Protein 3C8M (pdb70)

B-factor: mean 22.27, std 10.23, range [7.54, 90.85]

Nearest PDB structures (foldseek):
  3c8m-assembly1_A-2  TM=1.003E+00  e=3.068E-71  Thermoplasma volcanium GSS1
  3jsa-assembly1_A-2  TM=9.959E-01  e=5.821E-67  Thermoplasma volcanium
  3ing-assembly1_A-2  TM=9.233E-01  e=4.308E-45  Thermoplasma acidophilum
  7f4c-assembly1_A  TM=8.144E-01  e=6.351E-25  Sulfurisphaera tokodaii str. 7
  4ydr-assembly1_A  TM=8.257E-01  e=3.117E-24  Sulfurisphaera tokodaii str. 7

Sequence (320 aa):
KTINLSIFGLGNVGLNLLRIIRSSFNEEEENRRLGLKFNVVFVADSLHSSYYNEERRIDIGKVISYKEKGSLDSLEYESISASEEALARDDFDIVVDATPASADGKKELAFYKETFENGKDVVTANKSSGLANFWPEIEYARSSNNNRRRRIRYEATVAGGVPLFSFIDYSVLPSRRIIKKKFRGIIVSLTINYFIRELANKREEFDDVLSSEATKLGIVEKNYKKDDLTGLDAARKSVILLCNHLYGSSYRLSDVFYEGILQDRSFGKNERLVTEETTGIVNGKPSAEESRIKSLDSSNDYLLTLGKGSLGYQQLQTDTNGTLNVSDLYDGPYETAGAVNDLVILS

Radius of gyration: 20.14 Å; Cα contacts (8 Å, |Δi|>4): 696; chains: 1; bounding box: 56×51×43 Å

InterPro domains:
  IPR001342 Homoserine dehydrogenase, catalytic [PF00742] (151-321)
  IPR005106 Aspartate/homoserine dehydrogenase, NAD-binding [PF03447] (10-143)
  IPR022697 Homoserine dehydrogenase lacking ACT domain [PIRSF036497] (1-322)
  IPR036291 NAD(P)-binding domain superfamily [SSF51735] (1-172)

CATH classification: 3.40.50.720 (+1 more: 3.30.360.10)

Solvent-accessible surface area: 15185 Å² total

Foldseek 3Di:
DEAEEAEEACPLQRLLLLVVLVVCQVDPPPPYHYFYQWYYHPPFIFGHPGDPSVVVSVCVVVVHPVPDDGDGDDLLVVLLDDGAEYEAPYEEDPALPVVLVSLLSNLQSPYEYEYLHLRVCQHPVVSNVSCVVSVYYYHHQCNWQQLWGDLCCCVPPPVVFQFKKKKWAGQQLQQQQLQVLQVVDDSVVSVVVCVVVVSADPDRCCRQQCVSVLSNQSNVLCSRPVDRDHSVQAEEGGCPDDDGHHNQWGQMWMWGQDPNRTYIYGDIDRDDPPDPNSVADSQKIKMWMATDPPGIDITMDNGHDSSSSSVSSCVVVVVD

Structure (mmCIF, N/CA/C/O backbone):
data_3C8M
#
_entry.id   3C8M
#
_cell.length_a   108.404
_cell.length_b   108.404
_cell.length_c   60.458
_cell.angle_alpha   90.000
_cell.angle_beta   90.000
_cell.angle_gamma   120.000
#
_symmetry.space_group_name_H-M   'P 32 2 1'
#
loop_
_entity.id
_entity.type
_entity.pdbx_description
1 polymer 'Homoserine dehydrogenase'
2 non-polymer 'SULFATE ION'
3 water water
#
loop_
_atom_site.group_PDB
_atom_site.id
_atom_site.type_symbol
_atom_site.label_atom_id
_atom_site.label_alt_id
_atom_site.label_comp_id
_atom_site.label_asym_id
_atom_site.label_entity_id
_atom_site.label_seq_id
_atom_site.pdbx_PDB_ins_code
_atom_site.Cartn_x
_atom_site.Cartn_y
_atom_site.Cartn_z
_atom_site.occupancy
_atom_site.B_iso_or_equiv
_atom_site.auth_seq_id
_atom_site.auth_comp_id
_atom_site.auth_asym_id
_atom_site.auth_atom_id
_atom_site.pdbx_PDB_model_num
ATOM 9 N N . LYS A 1 5 ? 48.326 59.034 -8.463 1.00 21.55 2 LYS A N 1
ATOM 10 C CA . LYS A 1 5 ? 48.640 59.186 -7.034 1.00 20.15 2 LYS A CA 1
ATOM 11 C C . LYS A 1 5 ? 49.251 57.925 -6.407 1.00 18.75 2 LYS A C 1
ATOM 12 O O . LYS A 1 5 ? 48.630 56.861 -6.448 1.00 17.20 2 LYS A O 1
ATOM 18 N N . THR A 1 6 ? 50.447 58.050 -5.814 1.00 16.80 3 THR A N 1
ATOM 19 C CA . THR A 1 6 ? 51.136 56.907 -5.196 1.00 16.00 3 THR A CA 1
ATOM 20 C C . THR A 1 6 ? 50.971 56.945 -3.677 1.00 15.35 3 THR A C 1
ATOM 21 O O . THR A 1 6 ? 51.261 57.963 -3.016 1.00 15.05 3 THR A O 1
ATOM 25 N N . ILE A 1 7 ? 50.529 55.816 -3.145 1.00 14.34 4 ILE A N 1
ATOM 26 C CA . ILE A 1 7 ? 50.318 55.633 -1.736 1.00 14.09 4 ILE A CA 1
ATOM 27 C C . ILE A 1 7 ? 51.334 54.596 -1.256 1.00 14.24 4 ILE A C 1
ATOM 28 O O . ILE A 1 7 ? 51.385 53.475 -1.780 1.00 14.44 4 ILE A O 1
ATOM 33 N N . ASN A 1 8 ? 52.091 54.952 -0.227 1.00 14.66 5 ASN A N 1
ATOM 34 C CA . ASN A 1 8 ? 53.132 54.065 0.308 1.00 14.69 5 ASN A CA 1
ATOM 35 C C . ASN A 1 8 ? 52.663 53.261 1.516 1.00 14.36 5 ASN A C 1
ATOM 36 O O . ASN A 1 8 ? 52.104 53.834 2.453 1.00 13.94 5 ASN A O 1
ATOM 41 N N . LEU A 1 9 ? 52.907 51.943 1.501 1.00 14.06 6 LEU A N 1
ATOM 42 C CA . LEU A 1 9 ? 52.388 51.043 2.532 1.00 14.47 6 LEU A CA 1
ATOM 43 C C . LEU A 1 9 ? 53.484 50.335 3.282 1.00 14.76 6 LEU A C 1
ATOM 44 O O . LEU A 1 9 ? 54.510 50.005 2.696 1.00 14.39 6 LEU A O 1
ATOM 49 N N . SER A 1 10 ? 53.226 50.021 4.560 1.00 13.54 7 SER A N 1
ATOM 50 C CA . SER A 1 10 ? 54.113 49.094 5.279 1.00 14.62 7 SER A CA 1
ATOM 51 C C . SER A 1 10 ? 53.197 47.928 5.697 1.00 15.00 7 SER A C 1
ATOM 52 O O . SER A 1 10 ? 52.176 48.162 6.366 1.00 15.68 7 SER A O 1
ATOM 55 N N . ILE A 1 11 ? 53.537 46.718 5.271 1.00 13.85 8 ILE A N 1
ATOM 56 C CA . ILE A 1 11 ? 52.677 45.553 5.482 1.00 14.20 8 ILE A CA 1
ATOM 57 C C . ILE A 1 11 ? 53.280 44.621 6.551 1.00 14.57 8 ILE A C 1
ATOM 58 O O . ILE A 1 11 ? 54.427 44.214 6.451 1.00 14.31 8 ILE A O 1
ATOM 63 N N . PHE A 1 12 ? 52.519 44.358 7.605 1.00 14.10 9 PHE A N 1
ATOM 64 C CA . PHE A 1 12 ? 53.035 43.560 8.711 1.00 14.37 9 PHE A CA 1
ATOM 65 C C . PHE A 1 12 ? 52.217 42.287 8.704 1.00 14.51 9 PHE A C 1
ATOM 66 O O . PHE A 1 12 ? 51.006 42.320 8.947 1.00 14.02 9 PHE A O 1
ATOM 74 N N . GLY A 1 13 ? 52.870 41.173 8.423 1.00 14.35 10 GLY A N 1
ATOM 75 C CA . GLY A 1 13 ? 52.208 39.872 8.333 1.00 15.70 10 GLY A CA 1
ATOM 76 C C . GLY A 1 13 ? 52.130 39.370 6.900 1.00 15.36 10 GLY A C 1
ATOM 77 O O . GLY A 1 13 ? 51.545 40.040 6.025 1.00 15.06 10 GLY A O 1
ATOM 78 N N . LEU A 1 14 ? 52.716 38.182 6.671 1.00 15.13 11 LEU A N 1
ATOM 79 C CA . LEU A 1 14 ? 52.711 37.540 5.344 1.00 15.79 11 LEU A CA 1
ATOM 80 C C . LEU A 1 14 ? 52.109 36.144 5.374 1.00 15.86 11 LEU A C 1
ATOM 81 O O . LEU A 1 14 ? 52.570 35.253 4.661 1.00 14.52 11 LEU A O 1
ATOM 86 N N . GLY A 1 15 ? 51.074 35.972 6.213 1.00 15.86 12 GLY A N 1
ATOM 87 C CA . GLY A 1 15 ? 50.285 34.736 6.245 1.00 15.39 12 GLY A CA 1
ATOM 88 C C . GLY A 1 15 ? 49.310 34.756 5.079 1.00 15.61 12 GLY A C 1
ATOM 89 O O . GLY A 1 15 ? 49.528 35.472 4.113 1.00 16.17 12 GLY A O 1
ATOM 90 N N . ASN A 1 16 ? 48.243 33.961 5.144 1.00 14.56 13 ASN A N 1
ATOM 91 C CA . ASN A 1 16 ? 47.382 33.840 3.982 1.00 15.94 13 ASN A CA 1
ATOM 92 C C . ASN A 1 16 ? 46.797 35.190 3.522 1.00 15.89 13 ASN A C 1
ATOM 93 O O . ASN A 1 16 ? 46.685 35.442 2.319 1.00 15.72 13 ASN A O 1
ATOM 98 N N . VAL A 1 17 ? 46.440 36.049 4.473 1.00 13.68 14 VAL A N 1
ATOM 99 C CA . VAL A 1 17 ? 45.868 37.352 4.084 1.00 14.11 14 VAL A CA 1
ATOM 100 C C . VAL A 1 17 ? 46.945 38.281 3.531 1.00 14.54 14 VAL A C 1
ATOM 101 O O . VAL A 1 17 ? 46.770 38.853 2.456 1.00 14.19 14 VAL A O 1
ATOM 105 N N . GLY A 1 18 ? 48.059 38.427 4.253 1.00 13.14 15 GLY A N 1
ATOM 106 C CA . GLY A 1 18 ? 49.088 39.391 3.863 1.00 13.37 15 GLY A CA 1
ATOM 107 C C . GLY A 1 18 ? 49.725 39.029 2.533 1.00 13.23 15 GLY A C 1
ATOM 108 O O . GLY A 1 18 ? 49.962 39.907 1.715 1.00 14.25 15 GLY A O 1
ATOM 109 N N . LEU A 1 19 ? 49.976 37.743 2.313 1.00 13.15 16 LEU A N 1
ATOM 110 C CA . LEU A 1 19 ? 50.560 37.302 1.055 1.00 13.40 16 LEU A CA 1
ATOM 111 C C . LEU A 1 19 ? 49.590 37.514 -0.139 1.00 13.67 16 LEU A C 1
ATOM 112 O O . LEU A 1 19 ? 49.996 37.956 -1.219 1.00 13.73 16 LEU A O 1
ATOM 117 N N . ASN A 1 20 ? 48.326 37.148 0.030 1.00 12.84 17 ASN A N 1
ATOM 118 C CA . ASN A 1 20 ? 47.337 37.463 -0.985 1.00 13.44 17 ASN A CA 1
ATOM 119 C C . ASN A 1 20 ? 47.177 38.963 -1.194 1.00 14.12 17 ASN A C 1
ATOM 120 O O . ASN A 1 20 ? 46.895 39.412 -2.320 1.00 14.52 17 ASN A O 1
ATOM 125 N N . LEU A 1 21 ? 47.323 39.758 -0.136 1.00 13.76 18 LEU A N 1
ATOM 126 C CA . LEU A 1 21 ? 47.292 41.209 -0.315 1.00 13.80 18 LEU A CA 1
ATOM 127 C C . LEU A 1 21 ? 48.396 41.711 -1.269 1.00 14.49 18 LEU A C 1
ATOM 128 O O . LEU A 1 21 ? 48.140 42.563 -2.134 1.00 13.32 18 LEU A O 1
ATOM 133 N N . LEU A 1 22 ? 49.621 41.189 -1.098 1.00 13.76 19 LEU A N 1
ATOM 134 C CA . LEU A 1 22 ? 50.691 41.495 -2.062 1.00 13.68 19 LEU A CA 1
ATOM 135 C C . LEU A 1 22 ? 50.302 41.165 -3.504 1.00 13.60 19 LEU A C 1
ATOM 136 O O . LEU A 1 22 ? 50.539 41.955 -4.395 1.00 13.19 19 LEU A O 1
ATOM 141 N N . ARG A 1 23 ? 49.715 39.991 -3.726 1.00 13.79 20 ARG A N 1
ATOM 142 C CA . ARG A 1 23 ? 49.290 39.589 -5.056 1.00 13.88 20 ARG A CA 1
ATOM 143 C C . ARG A 1 23 ? 48.258 40.593 -5.596 1.00 14.45 20 ARG A C 1
ATOM 144 O O . ARG A 1 23 ? 48.341 41.019 -6.758 1.00 13.93 20 ARG A O 1
ATOM 152 N N . ILE A 1 24 ? 47.298 40.960 -4.739 1.00 13.36 21 ILE A N 1
ATOM 153 C CA . ILE A 1 24 ? 46.230 41.871 -5.116 1.00 15.20 21 ILE A CA 1
ATOM 154 C C . ILE A 1 24 ? 46.815 43.236 -5.444 1.00 15.11 21 ILE A C 1
ATOM 155 O O . ILE A 1 24 ? 46.451 43.818 -6.442 1.00 14.68 21 ILE A O 1
ATOM 160 N N . ILE A 1 25 ? 47.746 43.718 -4.618 1.00 14.72 22 ILE A N 1
ATOM 161 C CA . ILE A 1 25 ? 48.361 45.022 -4.910 1.00 16.44 22 ILE A CA 1
ATOM 162 C C . ILE A 1 25 ? 49.008 45.036 -6.313 1.00 16.22 22 ILE A C 1
ATOM 163 O O . ILE A 1 25 ? 48.848 46.000 -7.075 1.00 15.59 22 ILE A O 1
ATOM 168 N N . ARG A 1 26 ? 49.739 43.976 -6.650 1.00 16.88 23 ARG A N 1
ATOM 169 C CA . ARG A 1 26 ? 50.358 43.901 -7.967 1.00 18.76 23 ARG A CA 1
ATOM 170 C C . ARG A 1 26 ? 49.349 43.970 -9.104 1.00 18.87 23 ARG A C 1
ATOM 171 O O . ARG A 1 26 ? 49.532 44.731 -10.046 1.00 19.72 23 ARG A O 1
ATOM 179 N N . SER A 1 27 ? 48.261 43.220 -9.007 1.00 18.52 24 SER A N 1
ATOM 180 C CA A SER A 1 27 ? 47.249 43.252 -10.057 0.60 18.52 24 SER A CA 1
ATOM 181 C CA B SER A 1 27 ? 47.224 43.233 -10.026 0.40 18.41 24 SER A CA 1
ATOM 182 C C . SER A 1 27 ? 46.523 44.588 -10.079 1.00 18.20 24 SER A C 1
ATOM 183 O O . SER A 1 27 ? 46.215 45.099 -11.148 1.00 18.19 24 SER A O 1
ATOM 188 N N . PHE A 1 28 ? 46.237 45.134 -8.901 1.00 17.24 25 PHE A N 1
ATOM 189 C CA . PHE A 1 28 ? 45.552 46.416 -8.808 1.00 16.57 25 PHE A CA 1
ATOM 190 C C . PHE A 1 28 ? 46.383 47.515 -9.486 1.00 17.02 25 PHE A C 1
ATOM 191 O O . PHE A 1 28 ? 45.857 48.322 -10.259 1.00 17.22 25 PHE A O 1
ATOM 199 N N . ASN A 1 29 ? 47.670 47.573 -9.153 1.00 17.64 26 ASN A N 1
ATOM 200 C CA . ASN A 1 29 ? 48.555 48.575 -9.733 1.00 19.56 26 ASN A CA 1
ATOM 201 C C . ASN A 1 29 ? 48.538 48.530 -11.265 1.00 21.78 26 ASN A C 1
ATOM 202 O O . ASN A 1 29 ? 48.490 49.577 -11.941 1.00 21.13 26 ASN A O 1
ATOM 207 N N . GLU A 1 30 ? 48.503 47.313 -11.802 1.00 23.98 27 GLU A N 1
ATOM 208 C CA A GLU A 1 30 ? 48.448 47.087 -13.249 0.50 25.70 27 GLU A CA 1
ATOM 209 C CA B GLU A 1 30 ? 48.458 47.129 -13.251 0.50 25.52 27 GLU A CA 1
ATOM 210 C C . GLU A 1 30 ? 47.118 47.497 -13.905 1.00 26.19 27 GLU A C 1
ATOM 211 O O . GLU A 1 30 ? 47.107 48.030 -15.021 1.00 25.71 27 GLU A O 1
ATOM 222 N N . GLU A 1 31 ? 46.002 47.247 -13.206 1.00 27.53 28 GLU A N 1
ATOM 223 C CA A GLU A 1 31 ? 44.649 47.208 -13.803 0.70 28.68 28 GLU A CA 1
ATOM 224 C CA B GLU A 1 31 ? 44.662 47.220 -13.824 0.30 28.46 28 GLU A CA 1
ATOM 225 C C . GLU A 1 31 ? 43.658 48.312 -13.396 1.00 28.91 28 GLU A C 1
ATOM 226 O O . GLU A 1 31 ? 42.685 48.606 -14.132 1.00 29.47 28 GLU A O 1
ATOM 237 N N . ASN A 1 32 ? 43.849 48.914 -12.221 1.00 28.66 29 ASN A N 1
ATOM 238 C CA . ASN A 1 32 ? 42.856 49.882 -11.718 1.00 27.41 29 ASN A CA 1
ATOM 239 C C . ASN A 1 32 ? 42.641 51.139 -12.598 1.00 28.07 29 ASN A C 1
ATOM 240 O O . ASN A 1 32 ? 43.590 51.663 -13.189 1.00 27.76 29 ASN A O 1
ATOM 245 N N . ARG A 1 33 ? 41.382 51.588 -12.648 1.00 27.94 30 ARG A N 1
ATOM 246 C CA A ARG A 1 33 ? 40.957 52.784 -13.374 0.60 28.93 30 ARG A CA 1
ATOM 247 C CA B ARG A 1 33 ? 41.014 52.807 -13.380 0.40 28.52 30 ARG A CA 1
ATOM 248 C C . ARG A 1 33 ? 40.772 53.960 -12.415 1.00 28.57 30 ARG A C 1
ATOM 249 O O . ARG A 1 33 ? 40.028 54.928 -12.721 1.00 28.70 30 ARG A O 1
ATOM 264 N N . LEU A 1 34 ? 41.431 53.874 -11.255 1.00 27.00 31 LEU A N 1
ATOM 265 C CA . LEU A 1 34 ? 41.188 54.792 -10.169 1.00 25.60 31 LEU A CA 1
ATOM 266 C C . LEU A 1 34 ? 42.281 55.824 -10.059 1.00 25.30 31 LEU A C 1
ATOM 267 O O . LEU A 1 34 ? 42.198 56.702 -9.204 1.00 25.56 31 LEU A O 1
ATOM 272 N N . GLY A 1 35 ? 43.309 55.735 -10.903 1.00 23.84 32 GLY A N 1
ATOM 273 C CA . GLY A 1 35 ? 44.409 56.692 -10.812 1.00 22.89 32 GLY A CA 1
ATOM 274 C C . GLY A 1 35 ? 45.269 56.557 -9.564 1.00 23.20 32 GLY A C 1
ATOM 275 O O . GLY A 1 35 ? 45.850 57.553 -9.081 1.00 22.43 32 GLY A O 1
ATOM 276 N N . LEU A 1 36 ? 45.388 55.322 -9.062 1.00 21.74 33 LEU A N 1
ATOM 277 C CA . LEU A 1 36 ? 46.157 55.036 -7.858 1.00 21.74 33 LEU A CA 1
ATOM 278 C C . LEU A 1 36 ? 47.297 54.052 -8.140 1.00 21.80 33 LEU A C 1
ATOM 279 O O . LEU A 1 36 ? 47.191 53.216 -9.043 1.00 21.65 33 LEU A O 1
ATOM 284 N N . LYS A 1 37 ? 48.368 54.124 -7.356 1.00 21.22 34 LYS A N 1
ATOM 285 C CA . LYS A 1 37 ? 49.379 53.068 -7.395 1.00 21.89 34 LYS A CA 1
ATOM 286 C C . LYS A 1 37 ? 49.769 52.859 -5.946 1.00 20.40 34 LYS A C 1
ATOM 287 O O . LYS A 1 37 ? 49.968 53.824 -5.230 1.00 21.34 34 LYS A O 1
ATOM 293 N N . PHE A 1 38 ? 49.858 51.614 -5.496 1.00 18.85 35 PHE A N 1
ATOM 294 C CA . PHE A 1 38 ? 50.320 51.364 -4.135 1.00 18.65 35 PHE A CA 1
ATOM 295 C C . PHE A 1 38 ? 51.739 50.865 -4.169 1.00 19.27 35 PHE A C 1
ATOM 296 O O . PHE A 1 38 ? 52.012 49.844 -4.805 1.00 21.42 35 PHE A O 1
ATOM 304 N N . ASN A 1 39 ? 52.618 51.590 -3.492 1.00 18.08 36 ASN A N 1
ATOM 305 C CA . ASN A 1 39 ? 54.031 51.223 -3.371 1.00 17.56 36 ASN A CA 1
ATOM 306 C C . ASN A 1 39 ? 54.266 50.664 -1.954 1.00 17.53 36 ASN A C 1
ATOM 307 O O . ASN A 1 39 ? 53.789 51.234 -0.947 1.00 18.45 36 ASN A O 1
ATOM 312 N N . VAL A 1 40 ? 54.931 49.520 -1.871 1.00 17.11 37 VAL A N 1
ATOM 313 C CA . VAL A 1 40 ? 55.249 48.921 -0.580 1.00 16.16 37 VAL A CA 1
ATOM 314 C C . VAL A 1 40 ? 56.683 49.312 -0.208 1.00 17.05 37 VAL A C 1
ATOM 315 O O . VAL A 1 40 ? 57.601 49.145 -1.033 1.00 16.83 37 VAL A O 1
ATOM 319 N N . VAL A 1 41 ? 56.872 49.852 1.004 1.00 16.59 38 VAL A N 1
ATOM 320 C CA . VAL A 1 41 ? 58.224 50.214 1.460 1.00 16.42 38 VAL A CA 1
ATOM 321 C C . VAL A 1 41 ? 58.755 49.258 2.530 1.00 16.48 38 VAL A C 1
ATOM 322 O O . VAL A 1 41 ? 59.954 49.251 2.821 1.00 16.84 38 VAL A O 1
ATOM 326 N N . PHE A 1 42 ? 57.870 48.452 3.119 1.00 15.94 39 PHE A N 1
ATOM 327 C CA . PHE A 1 42 ? 58.256 47.602 4.221 1.00 15.92 39 PHE A CA 1
ATOM 328 C C . PHE A 1 42 ? 57.344 46.373 4.236 1.00 16.68 39 PHE A C 1
ATOM 329 O O . PHE A 1 42 ? 56.116 46.502 4.079 1.00 17.05 39 PHE A O 1
ATOM 337 N N . VAL A 1 43 ? 57.931 45.187 4.422 1.00 16.40 40 VAL A N 1
ATOM 338 C CA . VAL A 1 43 ? 57.143 43.958 4.689 1.00 15.56 40 VAL A CA 1
ATOM 339 C C . VAL A 1 43 ? 57.770 43.230 5.874 1.00 17.29 40 VAL A C 1
ATOM 340 O O . VAL A 1 43 ? 59.012 43.192 6.013 1.00 17.05 40 VAL A O 1
ATOM 344 N N . ALA A 1 44 ? 56.940 42.700 6.770 1.00 17.12 41 ALA A N 1
ATOM 345 C CA . ALA A 1 44 ? 57.463 41.854 7.821 1.00 17.56 41 ALA A CA 1
ATOM 346 C C . ALA A 1 44 ? 56.658 40.587 7.946 1.00 18.95 41 ALA A C 1
ATOM 347 O O . ALA A 1 44 ? 55.436 40.572 7.712 1.00 18.52 41 ALA A O 1
ATOM 349 N N . ASP A 1 45 ? 57.330 39.501 8.304 1.00 19.72 42 ASP A N 1
ATOM 350 C CA . ASP A 1 45 ? 56.600 38.346 8.803 1.00 22.55 42 ASP A CA 1
ATOM 351 C C . ASP A 1 45 ? 57.212 37.996 10.178 1.00 23.53 42 ASP A C 1
ATOM 352 O O . ASP A 1 45 ? 57.836 38.858 10.790 1.00 24.84 42 ASP A O 1
ATOM 357 N N . SER A 1 46 ? 57.055 36.781 10.686 1.00 24.61 43 SER A N 1
ATOM 358 C CA . SER A 1 46 ? 57.544 36.519 12.044 1.00 26.16 43 SER A CA 1
ATOM 359 C C . SER A 1 46 ? 59.043 36.363 12.068 1.00 27.35 43 SER A C 1
ATOM 360 O O . SER A 1 46 ? 59.654 36.389 13.144 1.00 28.56 43 SER A O 1
ATOM 363 N N . LEU A 1 47 ? 59.651 36.178 10.903 1.00 27.42 44 LEU A N 1
ATOM 364 C CA . LEU A 1 47 ? 61.092 35.920 10.862 1.00 28.41 44 LEU A CA 1
ATOM 365 C C . LEU A 1 47 ? 61.906 37.106 10.316 1.00 28.60 44 LEU A C 1
ATOM 366 O O . LEU A 1 47 ? 63.048 37.295 10.726 1.00 30.26 44 LEU A O 1
ATOM 371 N N . HIS A 1 48 ? 61.301 37.913 9.448 1.00 25.87 45 HIS A N 1
ATOM 372 C CA . HIS A 1 48 ? 62.025 38.921 8.670 1.00 25.70 45 HIS A CA 1
ATOM 373 C C . HIS A 1 48 ? 61.316 40.248 8.677 1.00 23.82 45 HIS A C 1
ATOM 374 O O . HIS A 1 48 ? 60.069 40.287 8.795 1.00 23.11 45 HIS A O 1
ATOM 381 N N . SER A 1 49 ? 62.097 41.326 8.576 1.00 22.04 46 SER A N 1
ATOM 382 C CA A SER A 1 49 ? 61.547 42.684 8.468 0.50 22.18 46 SER A CA 1
ATOM 383 C CA B SER A 1 49 ? 61.528 42.671 8.450 0.50 22.17 46 SER A CA 1
ATOM 384 C C . SER A 1 49 ? 62.392 43.438 7.467 1.00 22.42 46 SER A C 1
ATOM 385 O O . SER A 1 49 ? 63.553 43.741 7.743 1.00 24.23 46 SER A O 1
ATOM 390 N N . TYR A 1 50 ? 61.827 43.714 6.299 1.00 20.30 47 TYR A N 1
ATOM 391 C CA . TYR A 1 50 ? 62.588 44.293 5.203 1.00 18.96 47 TYR A CA 1
ATOM 392 C C . TYR A 1 50 ? 62.046 45.646 4.801 1.00 18.39 47 TYR A C 1
ATOM 393 O O . TYR A 1 50 ? 60.821 45.800 4.644 1.00 16.97 47 TYR A O 1
ATOM 402 N N . TYR A 1 51 ? 62.955 46.616 4.643 1.00 17.10 48 TYR A N 1
ATOM 403 C CA . TYR A 1 51 ? 62.598 47.982 4.198 1.00 17.22 48 TYR A CA 1
ATOM 404 C C . TYR A 1 51 ? 63.296 48.272 2.876 1.00 17.05 48 TYR A C 1
ATOM 405 O O . TYR A 1 51 ? 64.442 47.871 2.690 1.00 15.80 48 TYR A O 1
ATOM 414 N N . ASN A 1 52 ? 62.605 48.955 1.959 1.00 16.32 49 ASN A N 1
ATOM 415 C CA . ASN A 1 52 ? 63.232 49.487 0.755 1.00 18.09 49 ASN A CA 1
ATOM 416 C C . ASN A 1 52 ? 62.291 50.560 0.240 1.00 19.03 49 ASN A C 1
ATOM 417 O O . ASN A 1 52 ? 61.070 50.413 0.362 1.00 17.48 49 ASN A O 1
ATOM 422 N N . GLU A 1 53 ? 62.837 51.649 -0.291 1.00 19.55 50 GLU A N 1
ATOM 423 C CA A GLU A 1 53 ? 62.025 52.701 -0.950 0.50 21.06 50 GLU A CA 1
ATOM 424 C CA B GLU A 1 53 ? 61.972 52.687 -0.880 0.50 21.05 50 GLU A CA 1
ATOM 425 C C . GLU A 1 53 ? 60.970 52.140 -1.892 1.00 20.30 50 GLU A C 1
ATOM 426 O O . GLU A 1 53 ? 59.891 52.717 -2.056 1.00 20.25 50 GLU A O 1
ATOM 437 N N . ARG A 1 54 ? 61.296 51.022 -2.540 1.00 20.44 51 ARG A N 1
ATOM 438 C CA A ARG A 1 54 ? 60.388 50.367 -3.492 0.50 20.99 51 ARG A CA 1
ATOM 439 C CA B ARG A 1 54 ? 60.383 50.369 -3.479 0.50 20.78 51 ARG A CA 1
ATOM 440 C C . ARG A 1 54 ? 60.579 48.857 -3.442 1.00 20.37 51 ARG A C 1
ATOM 441 O O . ARG A 1 54 ? 61.331 48.285 -4.234 1.00 19.21 51 ARG A O 1
ATOM 456 N N . ILE A 1 55 ? 59.937 48.204 -2.486 1.00 18.75 52 ILE A N 1
ATOM 457 C CA . ILE A 1 55 ? 60.071 46.775 -2.354 1.00 18.21 52 ILE A CA 1
ATOM 458 C C . ILE A 1 55 ? 59.601 46.179 -3.676 1.00 19.16 52 ILE A C 1
ATOM 459 O O . ILE A 1 55 ? 58.643 46.665 -4.262 1.00 19.37 52 ILE A O 1
ATOM 464 N N . ASP A 1 56 ? 60.298 45.143 -4.143 1.00 19.16 53 ASP A N 1
ATOM 465 C CA . ASP A 1 56 ? 59.878 44.396 -5.315 1.00 19.47 53 ASP A CA 1
ATOM 466 C C . ASP A 1 56 ? 58.849 43.362 -4.825 1.00 19.31 53 ASP A C 1
ATOM 467 O O . ASP A 1 56 ? 59.206 42.329 -4.238 1.00 18.91 53 ASP A O 1
ATOM 472 N N . ILE A 1 57 ? 57.571 43.673 -5.039 1.00 18.56 54 ILE A N 1
ATOM 473 C CA . ILE A 1 57 ? 56.500 42.861 -4.483 1.00 19.72 54 ILE A CA 1
ATOM 474 C C . ILE A 1 57 ? 56.509 41.471 -5.073 1.00 18.48 54 ILE A C 1
ATOM 475 O O . ILE A 1 57 ? 56.325 40.497 -4.354 1.00 19.30 54 ILE A 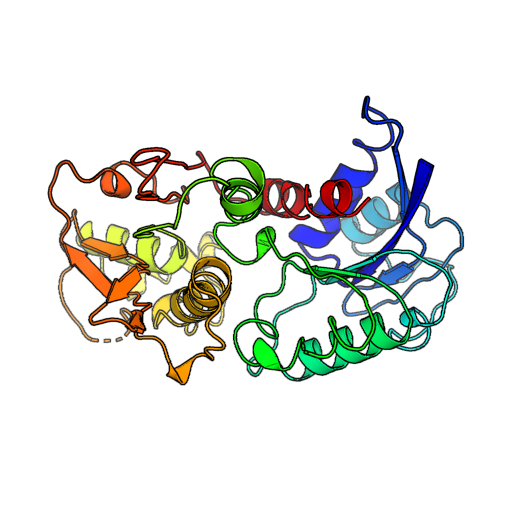O 1
ATOM 480 N N . GLY A 1 58 ? 56.706 41.371 -6.372 1.00 17.98 55 GLY A N 1
ATOM 481 C CA . GLY A 1 58 ? 56.798 40.059 -7.000 1.00 19.41 55 GLY A CA 1
ATOM 482 C C . GLY A 1 58 ? 57.872 39.173 -6.396 1.00 20.21 55 GLY A C 1
ATOM 483 O O . GLY A 1 58 ? 57.665 37.976 -6.215 1.00 19.96 55 GLY A O 1
ATOM 484 N N . LYS A 1 59 ? 59.034 39.745 -6.117 1.00 21.10 56 LYS A N 1
ATOM 485 C CA . LYS A 1 59 ? 60.126 38.998 -5.479 1.00 22.31 56 LYS A CA 1
ATOM 486 C C . LYS A 1 59 ? 59.783 38.526 -4.068 1.00 21.83 56 LYS A C 1
ATOM 487 O O . LYS A 1 59 ? 60.161 37.413 -3.661 1.00 21.98 56 LYS A O 1
ATOM 493 N N . VAL A 1 60 ? 59.133 39.401 -3.292 1.00 20.36 57 VAL A N 1
ATOM 494 C CA . VAL A 1 60 ? 58.673 39.033 -1.957 1.00 19.75 57 VAL A CA 1
ATOM 495 C C . VAL A 1 60 ? 57.707 37.837 -2.031 1.00 19.76 57 VAL A C 1
ATOM 496 O O . VAL A 1 60 ? 57.840 36.888 -1.236 1.00 20.32 57 VAL A O 1
ATOM 500 N N . ILE A 1 61 ? 56.720 37.915 -2.936 1.00 18.40 58 ILE A N 1
ATOM 501 C CA . ILE A 1 61 ? 55.778 36.804 -3.131 1.00 18.58 58 ILE A CA 1
ATOM 502 C C . ILE A 1 61 ? 56.538 35.513 -3.460 1.00 20.01 58 ILE A C 1
ATOM 503 O O . ILE A 1 61 ? 56.342 34.464 -2.801 1.00 19.50 58 ILE A O 1
ATOM 508 N N . SER A 1 62 ? 57.428 35.609 -4.441 1.00 19.66 59 SER A N 1
ATOM 509 C CA . SER A 1 62 ? 58.160 34.445 -4.898 1.00 22.35 59 SER A CA 1
ATOM 510 C C . SER A 1 62 ? 58.987 33.829 -3.755 1.00 22.76 59 SER A C 1
ATOM 511 O O . SER A 1 62 ? 58.988 32.606 -3.555 1.00 24.82 59 SER A O 1
ATOM 514 N N . TYR A 1 63 ? 59.690 34.662 -3.009 1.00 23.21 60 TYR A N 1
ATOM 515 C CA . TYR A 1 63 ? 60.568 34.137 -1.978 1.00 24.82 60 TYR A CA 1
ATOM 516 C C . TYR A 1 63 ? 59.765 33.519 -0.839 1.00 23.92 60 TYR A C 1
ATOM 517 O O . TYR A 1 63 ? 60.127 32.443 -0.305 1.00 22.88 60 TYR A O 1
ATOM 526 N N . LYS A 1 64 ? 58.667 34.184 -0.484 1.00 22.59 61 LYS A N 1
ATOM 527 C CA . LYS A 1 64 ? 57.753 33.659 0.514 1.00 22.12 61 LYS A CA 1
ATOM 528 C C . LYS A 1 64 ? 57.110 32.338 0.067 1.00 22.81 61 LYS A C 1
ATOM 529 O O . LYS A 1 64 ? 56.995 31.403 0.867 1.00 22.48 61 LYS A O 1
ATOM 535 N N . GLU A 1 65 ? 56.709 32.229 -1.198 1.00 23.16 62 GLU A N 1
ATOM 536 C CA . GLU A 1 65 ? 56.170 30.943 -1.683 1.00 25.34 62 GLU A CA 1
ATOM 537 C C . GLU A 1 65 ? 57.212 29.818 -1.615 1.00 26.74 62 GLU A C 1
ATOM 538 O O . GLU A 1 65 ? 56.898 28.652 -1.314 1.00 26.28 62 GLU A O 1
ATOM 544 N N . LYS A 1 66 ? 58.456 30.162 -1.887 1.00 27.95 63 LYS A N 1
ATOM 545 C CA . LYS A 1 66 ? 59.507 29.156 -1.957 1.00 30.01 63 LYS A CA 1
ATOM 546 C C . LYS A 1 66 ? 60.045 28.842 -0.572 1.00 31.00 63 LYS A C 1
ATOM 547 O O . LYS A 1 66 ? 60.893 27.964 -0.413 1.00 31.89 63 LYS A O 1
ATOM 553 N N . GLY A 1 67 ? 59.545 29.560 0.427 1.00 32.44 64 GLY A N 1
ATOM 554 C CA . GLY A 1 67 ? 60.076 29.489 1.784 1.00 33.80 64 GLY A CA 1
ATOM 555 C C . GLY A 1 67 ? 61.552 29.845 1.795 1.00 35.47 64 GLY A C 1
ATOM 556 O O . GLY A 1 67 ? 62.391 29.053 2.236 1.00 35.45 64 GLY A O 1
ATOM 557 N N . SER A 1 68 ? 61.875 31.034 1.290 1.00 35.91 65 SER A N 1
ATOM 558 C CA . SER A 1 68 ? 63.250 31.488 1.249 1.00 36.18 65 SER A CA 1
ATOM 559 C C . SER A 1 68 ? 63.363 33.035 1.282 1.00 35.35 65 SER A C 1
ATOM 560 O O . SER A 1 68 ? 64.182 33.631 0.561 1.00 35.54 65 SER A O 1
ATOM 563 N N . LEU A 1 69 ? 62.569 33.672 2.148 1.00 33.50 66 LEU A N 1
ATOM 564 C CA . LEU A 1 69 ? 62.751 35.100 2.466 1.00 31.76 66 LEU A CA 1
ATOM 565 C C . LEU A 1 69 ? 64.074 35.402 3.168 1.00 31.07 66 LEU A C 1
ATOM 566 O O . LEU A 1 69 ? 64.542 36.537 3.107 1.00 30.89 66 LEU A O 1
ATOM 571 N N . ASP A 1 70 ? 64.660 34.397 3.836 1.00 30.08 67 ASP A N 1
ATOM 572 C CA . ASP A 1 70 ? 66.038 34.473 4.371 1.00 29.36 67 ASP A CA 1
ATOM 573 C C . ASP A 1 70 ? 66.989 35.155 3.391 1.00 28.74 67 ASP A C 1
ATOM 574 O O . ASP A 1 70 ? 67.762 36.038 3.761 1.00 28.85 67 ASP A O 1
ATOM 579 N N . SER A 1 71 ? 66.882 34.753 2.132 1.00 28.02 68 SER A N 1
ATOM 580 C CA . SER A 1 71 ? 67.772 35.206 1.084 1.00 27.59 68 SER A CA 1
ATOM 581 C C . SER A 1 71 ? 67.515 36.612 0.493 1.00 27.28 68 SER A C 1
ATOM 582 O O . SER A 1 71 ? 68.118 36.950 -0.539 1.00 27.55 68 SER A O 1
ATOM 585 N N . LEU A 1 72 ? 66.653 37.423 1.124 1.00 26.66 69 LEU A N 1
ATOM 586 C CA . LEU A 1 72 ? 66.392 38.793 0.631 1.00 25.46 69 LEU A CA 1
ATOM 587 C C . LEU A 1 72 ? 67.321 39.850 1.206 1.00 25.37 69 LEU A C 1
ATOM 588 O O . LEU A 1 72 ? 67.538 39.926 2.427 1.00 25.72 69 LEU A O 1
ATOM 593 N N . GLU A 1 73 ? 67.827 40.722 0.340 1.00 24.43 70 GLU A N 1
ATOM 594 C CA . GLU A 1 73 ? 68.985 41.520 0.723 1.00 24.34 70 GLU A CA 1
ATOM 595 C C . GLU A 1 73 ? 68.704 42.981 1.148 1.00 23.43 70 GLU A C 1
ATOM 596 O O . GLU A 1 73 ? 69.633 43.800 1.342 1.00 23.22 70 GLU A O 1
ATOM 602 N N . TYR A 1 74 ? 67.427 43.257 1.401 1.00 20.70 71 TYR A N 1
ATOM 603 C CA . TYR A 1 74 ? 66.964 44.561 1.781 1.00 19.55 71 TYR A CA 1
ATOM 604 C C . TYR A 1 74 ? 67.411 44.922 3.174 1.00 20.28 71 TYR A C 1
ATOM 605 O O . TYR A 1 74 ? 67.708 44.035 3.993 1.00 19.11 71 TYR A O 1
ATOM 614 N N . GLU A 1 75 ? 67.410 46.224 3.461 1.00 21.61 72 GLU A N 1
ATOM 615 C CA . GLU A 1 75 ? 67.622 46.713 4.824 1.00 23.18 72 GLU A CA 1
ATOM 616 C C . GLU A 1 75 ? 66.705 45.928 5.768 1.00 21.67 72 GLU A C 1
ATOM 617 O O . GLU A 1 75 ? 65.526 45.688 5.422 1.00 21.49 72 GLU A O 1
ATOM 623 N N . SER A 1 76 ? 67.214 45.560 6.944 1.00 20.03 73 SER A N 1
ATOM 624 C CA . SER A 1 76 ? 66.352 45.072 8.015 1.00 18.69 73 SER A CA 1
ATOM 625 C C . SER A 1 76 ? 66.233 46.146 9.110 1.00 19.41 73 SER A C 1
ATOM 626 O O . SER A 1 76 ? 67.252 46.690 9.541 1.00 20.46 73 SER A O 1
ATOM 629 N N . ILE A 1 77 ? 65.012 46.439 9.551 1.00 17.14 74 ILE A N 1
ATOM 630 C CA . ILE A 1 77 ? 64.775 47.376 10.641 1.00 17.84 74 ILE A CA 1
ATOM 631 C C . ILE A 1 77 ? 63.607 46.847 11.463 1.00 17.30 74 ILE A C 1
ATOM 632 O O . ILE A 1 77 ? 62.755 46.106 10.941 1.00 18.57 74 ILE A O 1
ATOM 637 N N . SER A 1 78 ? 63.552 47.210 12.736 1.00 17.20 75 SER A N 1
ATOM 638 C CA . SER A 1 78 ? 62.460 46.779 13.605 1.00 17.57 75 SER A CA 1
ATOM 639 C C . SER A 1 78 ? 61.159 47.492 13.199 1.00 17.86 75 SER A C 1
ATOM 640 O O . SER A 1 78 ? 61.178 48.512 12.489 1.00 17.96 75 SER A O 1
ATOM 643 N N . ALA A 1 79 ? 60.060 46.965 13.709 1.00 17.23 76 ALA A N 1
ATOM 644 C CA . ALA A 1 79 ? 58.744 47.524 13.441 1.00 17.89 76 ALA A CA 1
ATOM 645 C C . ALA A 1 79 ? 58.709 49.005 13.848 1.00 17.49 76 ALA A C 1
ATOM 646 O O . ALA A 1 79 ? 58.255 49.828 13.051 1.00 17.21 76 ALA A O 1
ATOM 648 N N . SER A 1 80 ? 59.270 49.352 15.033 1.00 17.43 77 SER A N 1
ATOM 649 C CA . SER A 1 80 ? 59.232 50.754 15.515 1.00 17.32 77 SER A CA 1
ATOM 650 C C . SER A 1 80 ? 60.015 51.686 14.590 1.00 17.26 77 SER A C 1
ATOM 651 O O . SER A 1 80 ? 59.563 52.811 14.267 1.00 15.78 77 SER A O 1
ATOM 654 N N . GLU A 1 81 ? 61.202 51.245 14.174 1.00 16.35 78 GLU A N 1
ATOM 655 C CA A GLU A 1 81 ? 61.977 51.983 13.162 0.50 16.38 78 GLU A CA 1
ATOM 656 C CA B GLU A 1 81 ? 61.958 52.025 13.187 0.50 16.28 78 GLU A CA 1
ATOM 657 C C . GLU A 1 81 ? 61.177 52.180 11.867 1.00 15.62 78 GLU A C 1
ATOM 658 O O . GLU A 1 81 ? 61.142 53.277 11.276 1.00 16.02 78 GLU A O 1
ATOM 669 N N . ALA A 1 82 ? 60.550 51.107 11.401 1.00 16.32 79 ALA A N 1
ATOM 670 C CA . ALA A 1 82 ? 59.780 51.182 10.138 1.00 16.34 79 ALA A CA 1
ATOM 671 C C . ALA A 1 82 ? 58.679 52.233 10.258 1.00 16.62 79 ALA A C 1
ATOM 672 O O . ALA A 1 82 ? 58.400 52.960 9.304 1.00 17.43 79 ALA A O 1
ATOM 674 N N . LEU A 1 83 ? 58.056 52.305 11.438 1.00 16.13 80 LEU A N 1
ATOM 675 C CA . LEU A 1 83 ? 56.921 53.233 11.624 1.00 14.95 80 LEU A CA 1
ATOM 676 C C . LEU A 1 83 ? 57.380 54.693 11.483 1.00 15.44 80 LEU A C 1
ATOM 677 O O . LEU A 1 83 ? 56.595 55.559 11.134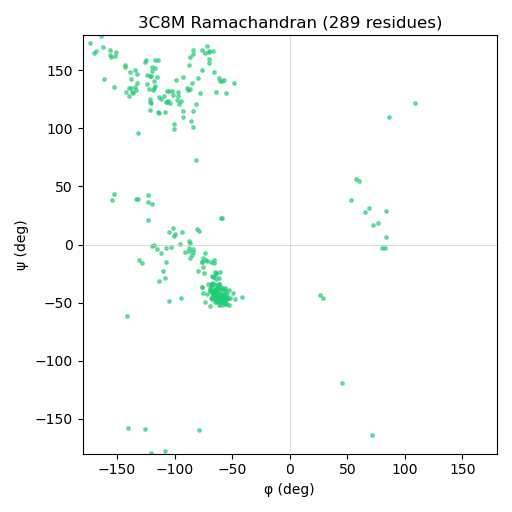 1.00 13.37 80 LEU A O 1
ATOM 682 N N . ALA A 1 84 ? 58.668 54.931 11.741 1.00 17.01 81 ALA A N 1
ATOM 683 C CA . ALA A 1 84 ? 59.236 56.276 11.628 1.00 18.82 81 ALA A CA 1
ATOM 684 C C . ALA A 1 84 ? 59.689 56.658 10.210 1.00 19.83 81 ALA A C 1
ATOM 685 O O . ALA A 1 84 ? 60.035 57.832 9.962 1.00 20.25 81 ALA A O 1
ATOM 687 N N . ARG A 1 85 ? 59.708 55.708 9.283 1.00 19.62 82 ARG A N 1
ATOM 688 C CA . ARG A 1 85 ? 60.072 56.025 7.890 1.00 20.60 82 ARG A CA 1
ATOM 689 C C . ARG A 1 85 ? 58.912 56.725 7.182 1.00 20.70 82 ARG A C 1
ATOM 690 O O . ARG A 1 85 ? 57.800 56.759 7.694 1.00 21.38 82 ARG A O 1
ATOM 698 N N . ASP A 1 86 ? 59.133 57.305 6.017 1.00 20.87 83 ASP A N 1
ATOM 699 C CA A ASP A 1 86 ? 58.021 57.981 5.370 0.50 21.56 83 ASP A CA 1
ATOM 700 C CA B ASP A 1 86 ? 58.065 58.007 5.326 0.50 21.34 83 ASP A CA 1
ATOM 701 C C . ASP A 1 86 ? 57.147 57.056 4.532 1.00 20.75 83 ASP A C 1
ATOM 702 O O . ASP A 1 86 ? 57.578 56.416 3.558 1.00 21.28 83 ASP A O 1
ATOM 711 N N . PHE A 1 87 ? 55.885 56.977 4.941 1.00 20.09 84 PHE A N 1
ATOM 712 C CA . PHE A 1 87 ? 54.882 56.177 4.207 1.00 17.81 84 PHE A CA 1
ATOM 713 C C . PHE A 1 87 ? 53.497 56.640 4.695 1.00 17.33 84 PHE A C 1
ATOM 714 O O . PHE A 1 87 ? 53.416 57.542 5.545 1.00 17.17 84 PHE A O 1
ATOM 722 N N . ASP A 1 88 ? 52.426 56.062 4.149 1.00 16.80 85 ASP A N 1
ATOM 723 C CA . ASP A 1 88 ? 51.068 56.559 4.403 1.00 15.99 85 ASP A CA 1
ATOM 724 C C . ASP A 1 88 ? 50.256 55.687 5.366 1.00 15.07 85 ASP A C 1
ATOM 725 O O . ASP A 1 88 ? 49.639 56.206 6.302 1.00 14.96 85 ASP A O 1
ATOM 730 N N . ILE A 1 89 ? 50.253 54.375 5.125 1.00 13.93 86 ILE A N 1
ATOM 731 C CA . ILE A 1 89 ? 49.334 53.450 5.814 1.00 14.05 86 ILE A CA 1
ATOM 732 C C . ILE A 1 89 ? 50.045 52.165 6.232 1.00 12.62 86 ILE A C 1
ATOM 733 O O . ILE A 1 89 ? 50.775 51.519 5.429 1.00 14.53 86 ILE A O 1
ATOM 738 N N . VAL A 1 90 ? 49.789 51.772 7.471 1.00 13.32 87 VAL A N 1
ATOM 739 C CA . VAL A 1 90 ? 50.175 50.458 8.030 1.00 12.60 87 VAL A CA 1
ATOM 740 C C . VAL A 1 90 ? 49.057 49.457 7.753 1.00 13.71 87 VAL A C 1
ATOM 741 O O . VAL A 1 90 ? 47.862 49.740 7.994 1.00 13.52 87 VAL A O 1
ATOM 745 N N . VAL A 1 91 ? 49.425 48.276 7.256 1.00 13.17 88 VAL A N 1
ATOM 746 C CA . VAL A 1 91 ? 48.478 47.154 7.212 1.00 13.29 88 VAL A CA 1
ATOM 747 C C . VAL A 1 91 ? 48.886 46.157 8.297 1.00 14.24 88 VAL A C 1
ATOM 748 O O . VAL A 1 91 ? 50.012 45.664 8.307 1.00 12.85 88 VAL A O 1
ATOM 752 N N . ASP A 1 92 ? 47.958 45.867 9.197 1.00 13.59 89 ASP A N 1
ATOM 753 C CA . ASP A 1 92 ? 48.177 44.882 10.260 1.00 14.17 89 ASP A CA 1
ATOM 754 C C . ASP A 1 92 ? 47.491 43.567 9.860 1.00 14.01 89 ASP A C 1
ATOM 755 O O . ASP A 1 92 ? 46.275 43.398 10.047 1.00 13.10 89 ASP A O 1
ATOM 760 N N . ALA A 1 93 ? 48.289 42.628 9.349 1.00 13.55 90 ALA A N 1
ATOM 761 C CA . ALA A 1 93 ? 47.811 41.273 9.048 1.00 13.55 90 ALA A CA 1
ATOM 762 C C . ALA A 1 93 ? 48.620 40.272 9.877 1.00 14.91 90 ALA A C 1
ATOM 763 O O . ALA A 1 93 ? 48.884 39.158 9.432 1.00 15.04 90 ALA A O 1
ATOM 765 N N . THR A 1 94 ? 48.994 40.676 11.094 1.00 15.17 91 THR A N 1
ATOM 766 C CA . THR A 1 94 ? 49.767 39.825 12.017 1.00 16.13 91 THR A CA 1
ATOM 767 C C . THR A 1 94 ? 48.849 38.879 12.798 1.00 16.97 91 THR A C 1
ATOM 768 O O . THR A 1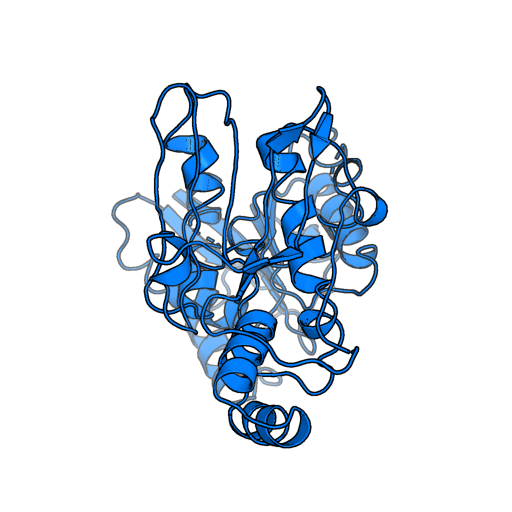 94 ? 47.616 39.082 12.850 1.00 16.81 91 THR A O 1
ATOM 772 N N . PRO A 1 95 ? 49.433 37.833 13.410 1.00 17.96 92 PRO A N 1
ATOM 773 C CA . PRO A 1 95 ? 48.641 36.977 14.319 1.00 18.06 92 PRO A CA 1
ATOM 774 C C . PRO A 1 95 ? 48.067 37.759 15.505 1.00 19.24 92 PRO A C 1
ATOM 775 O O . PRO A 1 95 ? 48.715 38.626 16.082 1.00 18.13 92 PRO A O 1
ATOM 779 N N . ALA A 1 96 ? 46.847 37.419 15.862 1.00 19.86 93 ALA A N 1
ATOM 780 C CA . ALA A 1 96 ? 46.137 38.111 16.906 1.00 21.04 93 ALA A CA 1
ATOM 781 C C . ALA A 1 96 ? 46.657 37.636 18.270 1.00 22.00 93 ALA A C 1
ATOM 782 O O . ALA A 1 96 ? 46.787 36.411 18.513 1.00 23.13 93 ALA A O 1
ATOM 784 N N . SER A 1 97 ? 46.994 38.583 19.141 1.00 20.88 94 SER A N 1
ATOM 785 C CA . SER A 1 97 ? 47.348 38.250 20.538 1.00 20.93 94 SER A CA 1
ATOM 786 C C . SER A 1 97 ? 46.097 37.878 21.341 1.00 21.33 94 SER A C 1
ATOM 787 O O . SER A 1 97 ? 44.966 38.168 20.940 1.00 20.54 94 SER A O 1
ATOM 790 N N . ALA A 1 98 ? 46.293 37.260 22.499 1.00 21.42 95 ALA A N 1
ATOM 791 C CA . ALA A 1 98 ? 45.161 36.881 23.334 1.00 21.97 95 ALA A CA 1
ATOM 792 C C . ALA A 1 98 ? 44.475 38.108 23.936 1.00 21.69 95 ALA A C 1
ATOM 793 O O . ALA A 1 98 ? 43.249 38.171 23.999 1.00 23.37 95 ALA A O 1
ATOM 795 N N . ASP A 1 99 ? 45.257 39.113 24.311 1.00 20.49 96 ASP A N 1
ATOM 796 C CA . ASP A 1 99 ? 44.744 40.212 25.134 1.00 19.25 96 ASP A CA 1
ATOM 797 C C . ASP A 1 99 ? 44.655 41.571 24.441 1.00 17.50 96 ASP A C 1
ATOM 798 O O . ASP A 1 99 ? 44.077 42.485 24.996 1.00 16.87 96 ASP A O 1
ATOM 803 N N . GLY A 1 100 ? 45.174 41.679 23.225 1.00 15.40 97 GLY A N 1
ATOM 804 C CA . GLY A 1 100 ? 45.045 42.900 22.454 1.00 15.04 97 GLY A CA 1
ATOM 805 C C . GLY A 1 100 ? 46.062 43.981 22.786 1.00 14.95 97 GLY A C 1
ATOM 806 O O . GLY A 1 100 ? 46.049 45.020 22.147 1.00 13.98 97 GLY A O 1
ATOM 807 N N . LYS A 1 101 ? 46.939 43.766 23.784 1.00 15.07 98 LYS A N 1
ATOM 808 C CA . LYS A 1 101 ? 47.898 44.814 24.181 1.00 14.73 98 LYS A CA 1
ATOM 809 C C . LYS A 1 101 ? 48.939 45.148 23.098 1.00 14.49 98 LYS A C 1
ATOM 810 O O . LYS A 1 101 ? 49.273 46.321 22.885 1.00 14.58 98 LYS A O 1
ATOM 816 N N . LYS A 1 102 ? 49.487 44.129 22.448 1.00 15.67 99 LYS A N 1
ATOM 817 C CA . LYS A 1 102 ? 50.489 44.378 21.410 1.00 16.24 99 LYS A CA 1
ATOM 818 C C . LYS A 1 102 ? 49.889 45.183 20.248 1.00 16.06 99 LYS A C 1
ATOM 819 O O . LYS A 1 102 ? 50.533 46.092 19.710 1.00 15.02 99 LYS A O 1
ATOM 825 N N . GLU A 1 103 ? 48.622 44.903 19.923 1.00 14.72 100 GLU A N 1
ATOM 826 C CA . GLU A 1 103 ? 47.919 45.644 18.853 1.00 14.47 100 GLU A CA 1
ATOM 827 C C . GLU A 1 103 ? 47.677 47.087 19.272 1.00 14.60 100 GLU A C 1
ATOM 828 O O . GLU A 1 103 ? 47.940 48.027 18.516 1.00 14.41 100 GLU A O 1
ATOM 834 N N . LEU A 1 104 ? 47.200 47.272 20.502 1.00 14.92 101 LEU A N 1
ATOM 835 C CA . LEU A 1 104 ? 47.021 48.636 21.037 1.00 14.42 101 LEU A CA 1
ATOM 836 C C . LEU A 1 104 ? 48.329 49.445 20.960 1.00 14.75 101 LEU A C 1
ATOM 837 O O . LEU A 1 104 ? 48.345 50.574 20.423 1.00 15.19 101 LEU A O 1
ATOM 842 N N . ALA A 1 105 ? 49.421 48.877 21.470 1.00 14.34 102 ALA A N 1
ATOM 843 C CA . ALA A 1 105 ? 50.694 49.582 21.487 1.00 15.22 102 ALA A CA 1
ATOM 844 C C . ALA A 1 105 ? 51.156 49.894 20.056 1.00 15.10 102 ALA A C 1
ATOM 845 O O . ALA A 1 105 ? 51.675 50.995 19.776 1.00 15.83 102 ALA A O 1
ATOM 847 N N . PHE A 1 106 ? 50.919 48.951 19.149 1.00 13.28 103 PHE A N 1
ATOM 848 C CA . PHE A 1 106 ? 51.302 49.134 17.739 1.00 13.63 103 PHE A CA 1
ATOM 849 C C . PHE A 1 106 ? 50.537 50.266 17.039 1.00 14.09 103 PHE A C 1
ATOM 850 O O . PHE A 1 106 ? 51.134 51.077 16.298 1.00 13.43 103 PHE A O 1
ATOM 858 N N . TYR A 1 107 ? 49.224 50.328 17.268 1.00 13.41 104 TYR A N 1
ATOM 859 C CA . TYR A 1 107 ? 48.427 51.380 16.642 1.00 14.51 104 TYR A CA 1
ATOM 860 C C . TYR A 1 107 ? 48.797 52.734 17.264 1.00 15.01 104 TYR A C 1
ATOM 861 O O . TYR A 1 107 ? 48.922 53.716 16.547 1.00 15.93 104 TYR A O 1
ATOM 870 N N . LYS A 1 108 ? 49.022 52.772 18.581 1.00 14.81 105 LYS A N 1
ATOM 871 C CA . LYS A 1 108 ? 49.424 54.033 19.206 1.00 16.04 105 LYS A CA 1
ATOM 872 C C . LYS A 1 108 ? 50.688 54.565 18.515 1.00 15.12 105 LYS A C 1
ATOM 873 O O . LYS A 1 108 ? 50.766 55.727 18.120 1.00 14.80 105 LYS A O 1
ATOM 879 N N . GLU A 1 109 ? 51.674 53.693 18.342 1.00 15.27 106 GLU A N 1
ATOM 880 C CA . GLU A 1 109 ? 52.942 54.131 17.782 1.00 15.24 106 GLU A CA 1
ATOM 881 C C . GLU A 1 109 ? 52.758 54.524 16.313 1.00 14.71 106 GLU A C 1
ATOM 882 O O . GLU A 1 109 ? 53.418 55.454 15.822 1.00 14.96 106 GLU A O 1
ATOM 888 N N . THR A 1 110 ? 51.880 53.813 15.614 1.00 14.35 107 THR A N 1
ATOM 889 C CA . THR A 1 110 ? 51.561 54.146 14.226 1.00 14.66 107 THR A CA 1
ATOM 890 C C . THR A 1 110 ? 50.945 55.561 14.097 1.00 15.01 107 THR A C 1
ATOM 891 O O . THR A 1 110 ? 51.405 56.403 13.269 1.00 14.48 107 THR A O 1
ATOM 895 N N . PHE A 1 111 ? 49.901 55.824 14.883 1.00 15.41 108 PHE A N 1
ATOM 896 C CA . PHE A 1 111 ? 49.208 57.114 14.808 1.00 15.83 108 PHE A CA 1
ATOM 897 C C . PHE A 1 111 ? 50.174 58.241 15.202 1.00 16.74 108 PHE A C 1
ATOM 898 O O . PHE A 1 111 ? 50.163 59.321 14.608 1.00 17.27 108 PHE A O 1
ATOM 906 N N . GLU A 1 112 ? 50.960 58.011 16.239 1.00 16.71 109 GLU A N 1
ATOM 907 C CA . GLU A 1 112 ? 51.913 59.024 16.695 1.00 18.31 109 GLU A CA 1
ATOM 908 C C . GLU A 1 112 ? 52.951 59.368 15.643 1.00 18.90 109 GLU A C 1
ATOM 909 O O . GLU A 1 112 ? 53.459 60.509 15.610 1.00 19.37 109 GLU A O 1
ATOM 915 N N . ASN A 1 113 ? 53.263 58.402 14.782 1.00 17.40 110 ASN A N 1
ATOM 916 C CA . ASN A 1 113 ? 54.198 58.595 13.674 1.00 18.17 110 ASN A CA 1
ATOM 917 C C . ASN A 1 113 ? 53.518 59.154 12.423 1.00 18.26 110 ASN A C 1
ATOM 918 O O . ASN A 1 113 ? 54.169 59.388 11.394 1.00 17.87 110 ASN A O 1
ATOM 923 N N . GLY A 1 114 ? 52.213 59.398 12.541 1.00 17.45 111 GLY A N 1
ATOM 924 C CA . GLY A 1 114 ? 51.461 60.100 11.497 1.00 16.41 111 GLY A CA 1
ATOM 925 C C . GLY A 1 114 ? 50.984 59.210 10.366 1.00 16.05 111 GLY A C 1
ATOM 926 O O . GLY A 1 114 ? 50.817 59.680 9.236 1.00 15.24 111 GLY A O 1
ATOM 927 N N . LYS A 1 115 ? 50.735 57.919 10.658 1.00 15.34 112 LYS A N 1
ATOM 928 C CA . LYS A 1 115 ? 50.218 57.013 9.638 1.00 14.07 112 LYS A CA 1
ATOM 929 C C . LYS A 1 115 ? 48.841 56.495 10.020 1.00 14.05 112 LYS A C 1
ATOM 930 O O . LYS A 1 115 ? 48.500 56.465 11.203 1.00 13.97 112 LYS A O 1
ATOM 936 N N . ASP A 1 116 ? 48.034 56.158 9.013 1.00 13.74 113 ASP A N 1
ATOM 937 C CA . ASP A 1 116 ? 46.742 55.448 9.260 1.00 14.05 113 ASP A CA 1
ATOM 938 C C . ASP A 1 116 ? 46.946 53.932 9.390 1.00 13.47 113 ASP A C 1
ATOM 939 O O . ASP A 1 116 ? 48.039 53.413 9.093 1.00 13.88 113 ASP A O 1
ATOM 944 N N . VAL A 1 117 ? 45.913 53.231 9.863 1.00 12.63 114 VAL A N 1
ATOM 945 C CA . VAL A 1 117 ? 45.972 51.763 10.012 1.00 13.10 114 VAL A CA 1
ATOM 946 C C . VAL A 1 117 ? 44.834 51.122 9.243 1.00 12.22 114 VAL A C 1
ATOM 947 O O . VAL A 1 117 ? 43.696 51.603 9.310 1.00 13.83 114 VAL A O 1
ATOM 951 N N . VAL A 1 118 ? 45.116 50.009 8.550 1.00 11.99 115 VAL A N 1
ATOM 952 C CA . VAL A 1 118 ? 44.098 49.098 8.046 1.00 11.51 115 VAL A CA 1
ATOM 953 C C . VAL A 1 118 ? 44.444 47.782 8.679 1.00 11.68 115 VAL A C 1
ATOM 954 O O . VAL A 1 118 ? 45.576 47.308 8.530 1.00 13.68 115 VAL A O 1
ATOM 958 N N . THR A 1 119 ? 43.512 47.199 9.418 1.00 12.61 116 THR A N 1
ATOM 959 C CA . THR A 1 119 ? 43.779 45.941 10.090 1.00 12.08 116 THR A CA 1
ATOM 960 C C . THR A 1 119 ? 42.862 44.808 9.713 1.00 13.64 116 THR A C 1
ATOM 961 O O . THR A 1 119 ? 41.635 44.989 9.504 1.00 12.62 116 THR A O 1
ATOM 965 N N . ALA A 1 120 ? 43.449 43.606 9.681 1.00 13.10 117 ALA A N 1
ATOM 966 C CA . ALA A 1 120 ? 42.696 42.368 9.587 1.00 14.25 117 ALA A CA 1
ATOM 967 C C . ALA A 1 120 ? 42.728 41.602 10.929 1.00 14.48 117 ALA A C 1
ATOM 968 O O . ALA A 1 120 ? 42.106 40.572 11.068 1.00 15.67 117 ALA A O 1
ATOM 970 N N . ASN A 1 121 ? 43.464 42.132 11.900 1.00 13.67 118 ASN A N 1
ATOM 971 C CA . ASN A 1 121 ? 43.633 41.538 13.228 1.00 14.68 118 ASN A CA 1
ATOM 972 C C . ASN A 1 121 ? 42.606 42.171 14.149 1.00 14.15 118 ASN A C 1
ATOM 973 O O . ASN A 1 121 ? 42.534 43.424 14.290 1.00 14.57 118 ASN A O 1
ATOM 978 N N . LYS A 1 122 ? 41.775 41.337 14.763 1.00 13.75 119 LYS A N 1
ATOM 979 C CA . LYS A 1 122 ? 40.676 41.884 15.576 1.00 16.06 119 LYS A CA 1
ATOM 980 C C . LYS A 1 122 ? 40.975 42.112 17.077 1.00 16.19 119 LYS A C 1
ATOM 981 O O . LYS A 1 122 ? 40.153 42.681 17.788 1.00 13.74 119 LYS A O 1
ATOM 987 N N . SER A 1 123 ? 42.158 41.674 17.538 1.00 15.12 120 SER A N 1
ATOM 988 C CA A SER A 1 123 ? 42.463 41.628 18.967 0.60 16.78 120 SER A CA 1
ATOM 989 C CA B SER A 1 123 ? 42.462 41.622 18.956 0.40 16.21 120 SER A CA 1
ATOM 990 C C . SER A 1 123 ? 42.510 42.983 19.659 1.00 15.75 120 SER A C 1
ATOM 991 O O . SER A 1 123 ? 41.952 43.146 20.755 1.00 16.80 120 SER A O 1
ATOM 996 N N . GLY A 1 124 ? 43.200 43.942 19.061 1.00 14.93 121 GLY A N 1
ATOM 997 C CA . GLY A 1 124 ? 43.259 45.281 19.644 1.00 14.20 121 GLY A CA 1
ATOM 998 C C . GLY A 1 124 ? 41.861 45.882 19.736 1.00 14.48 121 GLY A C 1
ATOM 999 O O . GLY A 1 124 ? 41.455 46.429 20.763 1.00 13.79 121 GLY A O 1
ATOM 1000 N N . LEU A 1 125 ? 41.110 45.763 18.652 1.00 14.45 122 LEU A N 1
ATOM 1001 C CA . LEU A 1 125 ? 39.774 46.349 18.585 1.00 14.91 122 LEU A CA 1
ATOM 1002 C C . LEU A 1 125 ? 38.766 45.689 19.524 1.00 15.47 122 LEU A C 1
ATOM 1003 O O . LEU A 1 125 ? 37.882 46.363 20.074 1.00 14.76 122 LEU A O 1
ATOM 1008 N N . ALA A 1 126 ? 38.893 44.382 19.736 1.00 15.48 123 ALA A N 1
ATOM 1009 C CA . ALA A 1 126 ? 37.963 43.686 20.620 1.00 16.23 123 ALA A CA 1
ATOM 1010 C C . ALA A 1 126 ? 38.222 43.947 22.096 1.00 16.86 123 ALA A C 1
ATOM 1011 O O . ALA A 1 126 ? 37.340 43.737 22.924 1.00 17.07 123 ALA A O 1
ATOM 1013 N N . ASN A 1 127 ? 39.425 44.415 22.434 1.00 16.30 124 ASN A N 1
ATOM 1014 C CA . ASN A 1 127 ? 39.815 44.593 23.831 1.00 16.38 124 ASN A CA 1
ATOM 1015 C C . ASN A 1 127 ? 40.031 46.032 24.243 1.00 16.44 124 ASN A C 1
ATOM 1016 O O . ASN A 1 127 ? 39.801 46.376 25.424 1.00 17.22 124 ASN A O 1
ATOM 1021 N N . PHE A 1 128 ? 40.483 46.868 23.289 1.00 15.28 125 PHE A N 1
ATOM 1022 C CA . PHE A 1 128 ? 40.870 48.246 23.582 1.00 15.22 125 PHE A CA 1
ATOM 1023 C C . PHE A 1 128 ? 40.300 49.256 22.596 1.00 14.65 125 PHE A C 1
ATOM 1024 O O . PHE A 1 128 ? 40.956 50.223 22.239 1.00 14.83 125 PHE A O 1
ATOM 1032 N N . TRP A 1 129 ? 39.060 49.057 22.176 1.00 13.85 126 TRP A N 1
ATOM 1033 C CA . TRP A 1 129 ? 38.431 49.975 21.194 1.00 14.21 126 TRP A CA 1
ATOM 1034 C C . TRP A 1 129 ? 38.506 51.467 21.603 1.00 15.08 126 TRP A C 1
ATOM 1035 O O . TRP A 1 129 ? 38.998 52.295 20.841 1.00 15.06 126 TRP A O 1
ATOM 1046 N N . PRO A 1 130 ? 38.063 51.826 22.837 1.00 16.28 127 PRO A N 1
ATOM 1047 C CA . PRO A 1 130 ? 38.039 53.269 23.123 1.00 15.98 127 PRO A CA 1
ATOM 1048 C C . PRO A 1 130 ? 39.438 53.883 23.162 1.00 16.55 127 PRO A C 1
ATOM 1049 O O . PRO A 1 130 ? 39.618 55.047 22.744 1.00 16.47 127 PRO A O 1
ATOM 1053 N N . GLU A 1 131 ? 40.422 53.104 23.626 1.00 16.37 128 GLU A N 1
ATOM 1054 C CA . GLU A 1 131 ? 41.801 53.570 23.662 1.00 16.45 128 GLU A CA 1
ATOM 1055 C C . GLU A 1 131 ? 42.348 53.763 22.258 1.00 16.01 128 GLU A C 1
ATOM 1056 O O . GLU A 1 131 ? 42.994 54.772 21.982 1.00 16.41 128 GLU A O 1
ATOM 1062 N N . ILE A 1 132 ? 42.090 52.801 21.366 1.00 15.79 129 ILE A N 1
ATOM 1063 C CA . ILE A 1 132 ? 42.515 52.926 19.984 1.00 14.18 129 ILE A CA 1
ATOM 1064 C C . ILE A 1 132 ? 41.877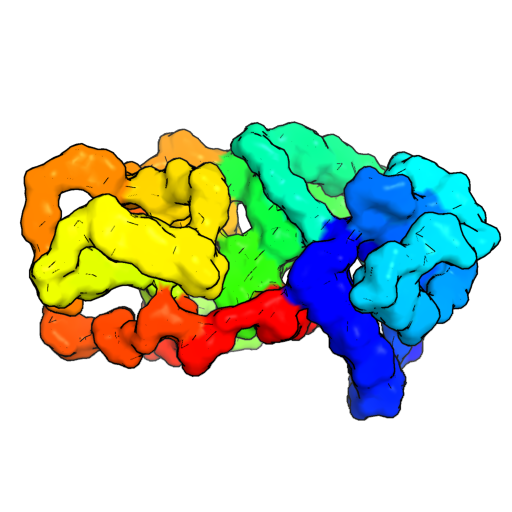 54.168 19.356 1.00 15.36 129 ILE A C 1
ATOM 1065 O O . ILE A 1 132 ? 42.560 55.003 18.738 1.00 15.56 129 ILE A O 1
ATOM 1078 N N . GLU A 1 134 ? 40.711 56.857 20.736 1.00 18.38 131 GLU A N 1
ATOM 1079 C CA . GLU A 1 134 ? 41.251 58.080 21.334 1.00 20.09 131 GLU A CA 1
ATOM 1080 C C . GLU A 1 134 ? 42.637 58.445 20.785 1.00 19.59 131 GLU A C 1
ATOM 1081 O O . GLU A 1 134 ? 42.881 59.622 20.464 1.00 19.55 131 GLU A O 1
ATOM 1087 N N . TYR A 1 135 ? 43.526 57.448 20.645 1.00 18.02 132 TYR A N 1
ATOM 1088 C CA . TYR A 1 135 ? 44.837 57.665 20.001 1.00 17.31 132 TYR A CA 1
ATOM 1089 C C . TYR A 1 135 ? 44.682 58.119 18.549 1.00 18.24 132 TYR A C 1
ATOM 1090 O O . TYR A 1 135 ? 45.387 59.044 18.127 1.00 19.33 132 TYR A O 1
ATOM 1099 N N . ALA A 1 136 ? 43.756 57.511 17.799 1.00 17.70 133 ALA A N 1
ATOM 1100 C CA . ALA A 1 136 ? 43.472 57.963 16.440 1.00 19.18 133 ALA A CA 1
ATOM 1101 C C . ALA A 1 136 ? 43.027 59.431 16.414 1.00 20.29 133 ALA A C 1
ATOM 1102 O O . ALA A 1 136 ? 43.525 60.233 15.597 1.00 21.56 133 ALA A O 1
ATOM 1104 N N . ARG A 1 137 ? 42.090 59.763 17.296 1.00 21.39 134 ARG A N 1
ATOM 1105 C CA . ARG A 1 137 ? 41.519 61.109 17.370 1.00 23.80 134 ARG A CA 1
ATOM 1106 C C . ARG A 1 137 ? 42.616 62.130 17.745 1.00 22.73 134 ARG A C 1
ATOM 1107 O O . ARG A 1 137 ? 42.759 63.164 17.075 1.00 21.94 134 ARG A O 1
ATOM 1115 N N . SER A 1 138 ? 43.376 61.813 18.796 1.00 22.76 135 SER A N 1
ATOM 1116 C CA A SER A 1 138 ? 44.479 62.637 19.307 0.60 23.39 135 SER A CA 1
ATOM 1117 C CA B SER A 1 138 ? 44.395 62.731 19.285 0.40 22.99 135 SER A CA 1
ATOM 1118 C C . SER A 1 138 ? 45.446 63.002 18.222 1.00 23.39 135 SER A C 1
ATOM 1119 O O . SER A 1 138 ? 45.955 64.119 18.144 1.00 22.59 135 SER A O 1
ATOM 1124 N N . ASN A 1 139 ? 45.753 62.002 17.415 1.00 22.61 136 ASN A N 1
ATOM 1125 C CA . ASN A 1 139 ? 46.772 62.142 16.396 1.00 22.03 136 ASN A CA 1
ATOM 1126 C C . ASN A 1 139 ? 46.234 62.513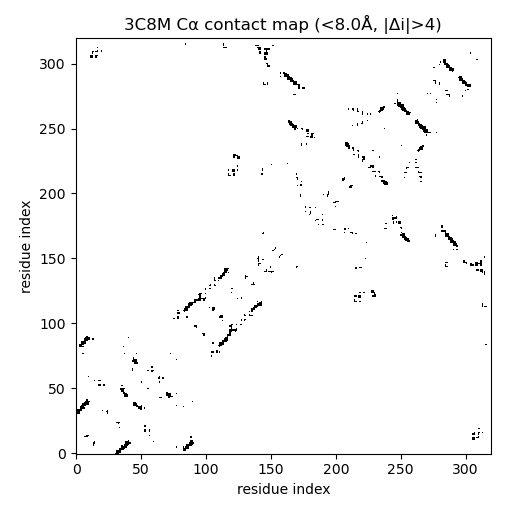 15.023 1.00 21.94 136 ASN A C 1
ATOM 1127 O O . ASN A 1 139 ? 47.026 62.683 14.090 1.00 23.00 136 ASN A O 1
ATOM 1132 N N . ASN A 1 140 ? 44.908 62.682 14.921 1.00 21.06 137 ASN A N 1
ATOM 1133 C CA A ASN A 1 140 ? 44.251 63.011 13.656 0.50 20.74 137 ASN A CA 1
ATOM 1134 C CA B ASN A 1 140 ? 44.223 62.987 13.663 0.50 20.61 137 ASN A CA 1
ATOM 1135 C C . ASN A 1 140 ? 44.530 61.948 12.580 1.00 20.20 137 ASN A C 1
ATOM 1136 O O . ASN A 1 140 ? 44.812 62.281 11.425 1.00 19.31 137 ASN A O 1
ATOM 1145 N N . ARG A 1 141 ? 44.478 60.673 12.967 1.00 19.26 138 ARG A N 1
ATOM 1146 C CA A ARG A 1 141 ? 44.654 59.591 12.000 0.50 19.11 138 ARG A CA 1
ATOM 1147 C CA B ARG A 1 141 ? 44.676 59.559 12.040 0.50 19.14 138 ARG A CA 1
ATOM 1148 C C . ARG A 1 141 ? 43.404 58.708 11.971 1.00 18.82 138 ARG A C 1
ATOM 1149 O O . ARG A 1 141 ? 42.468 58.909 12.769 1.00 18.96 138 ARG A O 1
ATOM 1164 N N . ARG A 1 142 ? 43.368 57.765 11.025 1.00 17.23 139 ARG A N 1
ATOM 1165 C CA A ARG A 1 142 ? 42.184 56.922 10.783 0.50 16.96 139 ARG A CA 1
ATOM 1166 C CA B ARG A 1 142 ? 42.183 56.926 10.819 0.50 17.37 139 ARG A CA 1
ATOM 1167 C C . ARG A 1 142 ? 42.563 55.465 10.870 1.00 15.83 139 ARG A C 1
ATOM 1168 O O . ARG A 1 142 ? 43.732 55.114 10.622 1.00 14.39 139 ARG A O 1
ATOM 1183 N N . ILE A 1 143 ? 41.581 54.633 11.222 1.00 15.08 140 ILE A N 1
ATOM 1184 C CA . ILE A 1 143 ? 41.742 53.162 11.194 1.00 13.90 140 ILE A CA 1
ATOM 1185 C C . ILE A 1 143 ? 40.526 52.529 10.540 1.00 13.97 140 ILE A C 1
ATOM 1186 O O . ILE A 1 143 ? 39.368 52.939 10.814 1.00 13.59 140 ILE A O 1
ATOM 1191 N N . ARG A 1 144 ? 40.761 51.562 9.641 1.00 13.02 141 ARG A N 1
ATOM 1192 C CA . ARG A 1 144 ? 39.646 50.797 9.090 1.00 12.67 141 ARG A CA 1
ATOM 1193 C C . ARG A 1 144 ? 39.930 49.357 9.332 1.00 12.34 141 ARG A C 1
ATOM 1194 O O . ARG A 1 144 ? 41.105 48.978 9.553 1.00 12.59 141 ARG A O 1
ATOM 1202 N N . TYR A 1 145 ? 38.879 48.539 9.312 1.00 10.62 142 TYR A N 1
ATOM 1203 C CA . TYR A 1 145 ? 39.005 47.160 9.820 1.00 11.21 142 TYR A CA 1
ATOM 1204 C C . TYR A 1 145 ? 37.974 46.228 9.157 1.00 10.84 142 TYR A C 1
ATOM 1205 O O . TYR A 1 145 ? 37.435 45.311 9.797 1.00 10.46 142 TYR A O 1
ATOM 1214 N N . GLU A 1 146 ? 37.726 46.440 7.861 1.00 11.28 143 GLU A N 1
ATOM 1215 C CA . GLU A 1 146 ? 36.756 45.615 7.101 1.00 11.28 143 GLU A CA 1
ATOM 1216 C C . GLU A 1 146 ? 36.979 44.119 7.341 1.00 11.40 143 GLU A C 1
ATOM 1217 O O . GLU A 1 146 ? 36.025 43.353 7.597 1.00 11.02 143 GLU A O 1
ATOM 1223 N N . ALA A 1 147 ? 38.242 43.688 7.256 1.00 10.36 144 ALA A N 1
ATOM 1224 C CA . ALA A 1 147 ? 38.545 42.264 7.272 1.00 11.65 144 ALA A CA 1
ATOM 1225 C C . ALA A 1 147 ? 38.385 41.614 8.652 1.00 11.98 144 ALA A C 1
ATOM 1226 O O . ALA A 1 147 ? 38.453 40.381 8.773 1.00 11.73 144 ALA A O 1
ATOM 1228 N N . THR A 1 148 ? 38.138 42.423 9.687 1.00 11.40 145 THR A N 1
ATOM 1229 C CA . THR A 1 148 ? 38.021 41.839 11.030 1.00 12.42 145 THR A CA 1
ATOM 1230 C C . THR A 1 148 ? 36.715 41.066 11.303 1.00 13.41 145 THR A C 1
ATOM 1231 O O . THR A 1 148 ? 36.684 40.217 12.204 1.00 14.67 145 THR A O 1
ATOM 1235 N N . VAL A 1 149 ? 35.638 41.391 10.574 1.00 12.87 146 VAL A N 1
ATOM 1236 C CA . VAL A 1 149 ? 34.351 40.733 10.751 1.00 13.18 146 VAL A CA 1
ATOM 1237 C C . VAL A 1 149 ? 33.735 40.437 9.381 1.00 12.97 146 VAL A C 1
ATOM 1238 O O . VAL A 1 149 ? 33.617 41.335 8.530 1.00 13.61 146 VAL A O 1
ATOM 1242 N N . ALA A 1 150 ? 33.286 39.199 9.198 1.00 12.72 147 ALA A N 1
ATOM 1243 C CA . ALA A 1 150 ? 32.654 38.724 7.953 1.00 13.79 147 ALA A CA 1
ATOM 1244 C C . ALA A 1 150 ? 33.661 38.732 6.767 1.00 13.42 147 ALA A C 1
ATOM 1245 O O . ALA A 1 150 ? 33.268 38.832 5.616 1.00 13.14 147 ALA A O 1
ATOM 1247 N N . GLY A 1 151 ? 34.947 38.579 7.068 1.00 14.41 148 GLY A N 1
ATOM 1248 C CA . GLY A 1 151 ? 35.974 38.380 6.037 1.00 15.13 148 GLY A CA 1
ATOM 1249 C C . GLY A 1 151 ? 35.868 39.318 4.839 1.00 14.26 148 GLY A C 1
ATOM 1250 O O . GLY A 1 151 ? 35.938 40.548 4.989 1.00 14.04 148 GLY A O 1
ATOM 1251 N N . GLY A 1 152 ? 35.681 38.748 3.645 1.00 14.36 149 GLY A N 1
ATOM 1252 C CA . GLY A 1 152 ? 35.613 39.575 2.434 1.00 14.10 149 GLY A CA 1
ATOM 1253 C C . GLY A 1 152 ? 34.207 40.093 2.102 1.00 14.51 149 GLY A C 1
ATOM 1254 O O . GLY A 1 152 ? 34.020 40.735 1.046 1.00 15.12 149 GLY A O 1
ATOM 1255 N N . VAL A 1 153 ? 33.204 39.809 2.938 1.00 12.85 150 VAL A N 1
ATOM 1256 C CA . VAL A 1 153 ? 31.835 40.277 2.605 1.00 12.01 150 VAL A CA 1
ATOM 1257 C C . VAL A 1 153 ? 31.718 41.708 3.026 1.00 11.04 150 VAL A C 1
ATOM 1258 O O . VAL A 1 153 ? 31.922 41.988 4.212 1.00 11.83 150 VAL A O 1
ATOM 1262 N N . PRO A 1 154 ? 31.410 42.623 2.091 1.00 10.90 151 PRO A N 1
ATOM 1263 C CA . PRO A 1 154 ? 31.366 44.051 2.511 1.00 10.56 151 PRO A CA 1
ATOM 1264 C C . PRO A 1 154 ? 30.395 44.221 3.682 1.00 10.36 151 PRO A C 1
ATOM 1265 O O . PRO A 1 154 ? 29.247 43.749 3.596 1.00 10.53 151 PRO A O 1
ATOM 1269 N N . LEU A 1 155 ? 30.837 44.894 4.741 1.00 10.13 152 LEU A N 1
ATOM 1270 C CA . LEU A 1 155 ? 30.024 45.060 5.954 1.00 10.78 152 LEU A CA 1
ATOM 1271 C C . LEU A 1 155 ? 30.225 46.469 6.500 1.00 10.31 152 LEU A C 1
ATOM 1272 O O . LEU A 1 155 ? 29.312 47.255 6.554 1.00 11.08 152 LEU A O 1
ATOM 1277 N N . PHE A 1 156 ? 31.467 46.804 6.868 1.00 10.18 153 PHE A N 1
ATOM 1278 C CA . PHE A 1 156 ? 31.728 48.137 7.357 1.00 11.20 153 PHE A CA 1
ATOM 1279 C C . PHE A 1 156 ? 31.662 49.180 6.262 1.00 11.77 153 PHE A C 1
ATOM 1280 O O . PHE A 1 156 ? 31.082 50.267 6.463 1.00 12.27 153 PHE A O 1
ATOM 1288 N N . SER A 1 157 ? 32.224 48.875 5.106 1.00 10.83 154 SER A N 1
ATOM 1289 C CA . SER A 1 157 ? 32.034 49.775 3.960 1.00 11.37 154 SER A CA 1
ATOM 1290 C C . SER A 1 157 ? 30.551 49.885 3.552 1.00 10.76 154 SER A C 1
ATOM 1291 O O . SER A 1 157 ? 30.100 50.965 3.109 1.00 11.05 154 SER A O 1
ATOM 1294 N N . PHE A 1 158 ? 29.814 48.777 3.673 1.00 9.81 155 PHE A N 1
ATOM 1295 C CA . PHE A 1 158 ? 28.365 48.741 3.391 1.00 10.32 155 PHE A CA 1
ATOM 1296 C C . PHE A 1 158 ? 27.608 49.691 4.311 1.00 9.98 155 PHE A C 1
ATOM 1297 O O . PHE A 1 158 ? 26.829 50.572 3.876 1.00 11.24 155 PHE A O 1
ATOM 1305 N N . ILE A 1 159 ? 27.878 49.571 5.593 1.00 10.18 156 ILE A N 1
ATOM 1306 C CA . ILE A 1 159 ? 27.320 50.513 6.569 1.00 11.44 156 ILE A CA 1
ATOM 1307 C C . ILE A 1 159 ? 27.716 51.967 6.311 1.00 12.61 156 ILE A C 1
ATOM 1308 O O . ILE A 1 159 ? 26.848 52.887 6.391 1.00 12.08 156 ILE A O 1
ATOM 1313 N N . ASP A 1 160 ? 28.997 52.175 5.978 1.00 12.13 157 ASP A N 1
ATOM 1314 C CA . ASP A 1 160 ? 29.584 53.502 5.939 1.00 12.86 157 ASP A CA 1
ATOM 1315 C C . ASP A 1 160 ? 29.234 54.279 4.652 1.00 13.46 157 ASP A C 1
ATOM 1316 O O . ASP A 1 160 ? 29.335 55.507 4.622 1.00 13.78 157 ASP A O 1
ATOM 1321 N N . TYR A 1 161 ? 28.889 53.559 3.588 1.00 12.54 158 TYR A N 1
ATOM 1322 C CA . TYR A 1 161 ? 28.694 54.177 2.258 1.00 13.02 158 TYR A CA 1
ATOM 1323 C C . TYR A 1 161 ? 27.412 53.796 1.542 1.00 11.98 158 TYR A C 1
ATOM 1324 O O . TYR A 1 161 ? 27.065 54.442 0.571 1.00 12.65 158 TYR A O 1
ATOM 1333 N N . SER A 1 162 ? 26.727 52.762 2.017 1.00 10.52 159 SER A N 1
ATOM 1334 C CA . SER A 1 162 ? 25.511 52.311 1.314 1.00 11.83 159 SER A CA 1
ATOM 1335 C C . SER A 1 162 ? 24.192 52.569 2.051 1.00 11.75 159 SER A C 1
ATOM 1336 O O . SER A 1 162 ? 23.126 52.576 1.396 1.00 12.36 159 SER A O 1
ATOM 1339 N N . VAL A 1 163 ? 24.233 52.727 3.379 1.00 11.02 160 VAL A N 1
ATOM 1340 C CA . VAL A 1 163 ? 23.007 52.962 4.166 1.00 11.70 160 VAL A CA 1
ATOM 1341 C C . VAL A 1 163 ? 23.220 54.152 5.113 1.00 12.37 160 VAL A C 1
ATOM 1342 O O . VAL A 1 163 ? 22.728 54.179 6.265 1.00 12.20 160 VAL A O 1
ATOM 1346 N N . LEU A 1 164 ? 23.910 55.167 4.590 1.00 12.06 161 LEU A N 1
ATOM 1347 C CA . LEU A 1 164 ? 24.157 56.412 5.351 1.00 13.21 161 LEU A CA 1
ATOM 1348 C C . LEU A 1 164 ? 22.923 57.039 6.014 1.00 13.97 161 LEU A C 1
ATOM 1349 O O . LEU A 1 164 ? 23.012 57.535 7.147 1.00 15.72 161 LEU A O 1
ATOM 1354 N N . PRO A 1 165 ? 21.788 57.068 5.312 1.00 14.15 162 PRO A N 1
ATOM 1355 C CA . PRO A 1 165 ? 20.650 57.743 5.949 1.00 14.66 162 PRO A CA 1
ATOM 1356 C C . PRO A 1 165 ? 20.020 56.994 7.132 1.00 15.45 162 PRO A C 1
ATOM 1357 O O . PRO A 1 165 ? 19.180 57.583 7.848 1.00 13.65 162 PRO A O 1
ATOM 1361 N N . SER A 1 166 ? 20.336 55.708 7.302 1.00 14.91 163 SER A N 1
ATOM 1362 C CA . SER 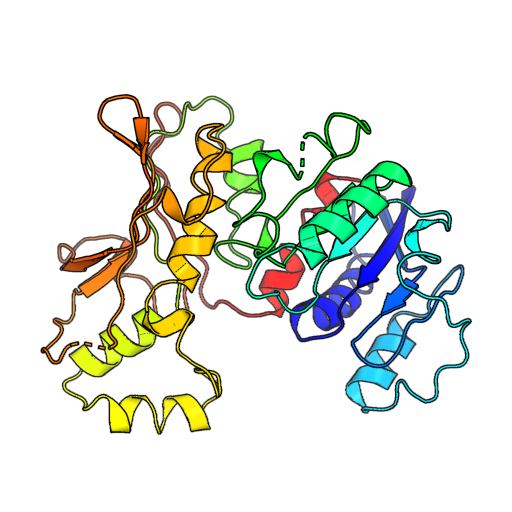A 1 166 ? 19.660 54.916 8.348 1.00 16.00 163 SER A CA 1
ATOM 1363 C C . SER A 1 166 ? 20.298 55.097 9.709 1.00 18.26 163 SER A C 1
ATOM 1364 O O . SER A 1 166 ? 21.541 55.138 9.820 1.00 18.53 163 SER A O 1
ATOM 1367 N N A ARG A 1 167 ? 19.481 54.971 10.746 0.50 19.18 164 ARG A N 1
ATOM 1368 N N B ARG A 1 167 ? 19.449 55.405 10.692 0.50 17.26 164 ARG A N 1
ATOM 1369 C CA A ARG A 1 167 ? 19.992 54.650 12.079 0.50 21.05 164 ARG A CA 1
ATOM 1370 C CA B ARG A 1 167 ? 19.894 55.794 12.035 0.50 17.62 164 ARG A CA 1
ATOM 1371 C C A ARG A 1 167 ? 19.824 53.165 12.364 0.50 21.04 164 ARG A C 1
ATOM 1372 C C B ARG A 1 167 ? 20.022 54.529 12.865 0.50 16.97 164 ARG A C 1
ATOM 1373 O O A ARG A 1 167 ? 18.854 52.809 13.036 0.50 23.75 164 ARG A O 1
ATOM 1374 O O B ARG A 1 167 ? 21.124 54.113 13.221 0.50 15.85 164 ARG A O 1
ATOM 1389 N N A ILE A 1 168 ? 20.783 52.325 11.931 0.50 19.62 165 ILE A N 1
ATOM 1390 N N B ILE A 1 168 ? 18.887 53.925 13.170 0.50 16.91 165 ILE A N 1
ATOM 1391 C CA A ILE A 1 168 ? 20.703 50.842 11.914 0.50 18.46 165 ILE A CA 1
ATOM 1392 C CA B ILE A 1 168 ? 18.930 52.600 13.806 0.50 18.21 165 ILE A CA 1
ATOM 1393 C C A ILE A 1 168 ? 20.073 50.139 13.112 0.50 17.58 165 ILE A C 1
ATOM 1394 C C B ILE A 1 168 ? 19.086 51.438 12.790 0.50 17.64 165 ILE A C 1
ATOM 1395 O O A ILE A 1 168 ? 20.575 50.198 14.226 0.50 17.58 165 ILE A O 1
ATOM 1396 O O B ILE A 1 168 ? 18.723 51.548 11.584 0.50 14.33 165 ILE A O 1
ATOM 1405 N N A LYS A 1 169 ? 18.983 49.419 12.853 0.50 16.82 166 LYS A N 1
ATOM 1406 N N B LYS A 1 169 ? 19.661 50.353 13.310 0.50 18.34 166 LYS A N 1
ATOM 1407 C CA A LYS A 1 169 ? 18.136 48.919 13.927 0.50 15.91 166 LYS A CA 1
ATOM 1408 C CA B LYS A 1 169 ? 19.891 49.140 12.560 0.50 19.38 166 LYS A CA 1
ATOM 1409 C C A LYS A 1 169 ? 18.603 47.593 14.390 0.50 16.94 166 LYS A C 1
ATOM 1410 C C B LYS A 1 169 ? 20.108 47.941 13.532 0.50 19.33 166 LYS A C 1
ATOM 1411 O O A LYS A 1 169 ? 18.378 47.235 15.560 0.50 15.61 166 LYS A O 1
ATOM 1412 O O B LYS A 1 169 ? 20.976 48.088 14.381 0.50 19.53 166 LYS A O 1
ATOM 1423 N N . LYS A 1 170 ? 19.281 46.846 13.496 1.00 18.92 167 LYS A N 1
ATOM 1424 C CA . LYS A 1 170 ? 19.654 45.525 13.985 1.00 17.35 167 LYS A CA 1
ATOM 1425 C C . LYS A 1 170 ? 20.528 44.752 12.993 1.00 15.87 167 LYS A C 1
ATOM 1426 O O . LYS A 1 170 ? 20.354 44.859 11.768 1.00 14.93 167 LYS A O 1
ATOM 1432 N N . PHE A 1 171 ? 21.459 43.974 13.536 1.00 13.04 168 PHE A N 1
ATOM 1433 C CA . PHE A 1 171 ? 22.306 43.114 12.715 1.00 11.59 168 PHE A CA 1
ATOM 1434 C C . PHE A 1 171 ? 22.129 41.677 13.188 1.00 12.00 168 PHE A C 1
ATOM 1435 O O . PHE A 1 171 ? 22.114 41.443 14.407 1.00 11.17 168 PHE A O 1
ATOM 1443 N N . ARG A 1 172 ? 21.951 40.729 12.267 1.00 10.92 169 ARG A N 1
ATOM 1444 C CA . ARG A 1 172 ? 21.987 39.305 12.622 1.00 13.00 169 ARG A CA 1
ATOM 1445 C C . ARG A 1 172 ? 22.785 38.608 11.589 1.00 11.88 169 ARG A C 1
ATOM 1446 O O . ARG A 1 172 ? 22.502 38.769 10.394 1.00 12.17 169 ARG A O 1
ATOM 1454 N N . GLY A 1 173 ? 23.754 37.786 11.977 1.00 13.46 170 GLY A N 1
ATOM 1455 C CA . GLY A 1 173 ? 24.491 37.091 10.932 1.00 12.75 170 GLY A CA 1
ATOM 1456 C C . GLY A 1 173 ? 25.279 35.878 11.408 1.00 13.96 170 GLY A C 1
ATOM 1457 O O . GLY A 1 173 ? 25.389 35.605 12.619 1.00 13.12 170 GLY A O 1
ATOM 1458 N N . ILE A 1 174 ? 25.759 35.143 10.424 1.00 12.42 171 ILE A N 1
ATOM 1459 C CA A ILE A 1 174 ? 26.721 34.059 10.634 0.60 13.41 171 ILE A CA 1
ATOM 1460 C CA B ILE A 1 174 ? 26.728 34.076 10.660 0.40 13.48 171 ILE A CA 1
ATOM 1461 C C . ILE A 1 174 ? 28.091 34.665 10.310 1.00 14.26 171 ILE A C 1
ATOM 1462 O O . ILE A 1 174 ? 28.417 34.932 9.124 1.00 14.17 171 ILE A O 1
ATOM 1471 N N . VAL A 1 175 ? 28.869 34.932 11.350 1.00 14.74 172 VAL A N 1
ATOM 1472 C CA . VAL A 1 175 ? 30.192 35.587 11.199 1.00 15.62 172 VAL A CA 1
ATOM 1473 C C . VAL A 1 175 ? 31.340 34.696 11.721 1.00 16.31 172 VAL A C 1
ATOM 1474 O O . VAL A 1 175 ? 32.515 35.072 11.618 1.00 17.38 172 VAL A O 1
ATOM 1478 N N . SER A 1 176 ? 30.998 33.509 12.247 1.00 17.16 173 SER A N 1
ATOM 1479 C CA . SER A 1 176 ? 31.985 32.565 12.835 1.00 16.01 173 SER A CA 1
ATOM 1480 C C . SER A 1 176 ? 31.718 31.155 12.262 1.00 16.50 173 SER A C 1
ATOM 1481 O O . SER A 1 176 ? 30.873 30.405 12.752 1.00 16.06 173 SER A O 1
ATOM 1484 N N . LEU A 1 177 ? 32.454 30.811 11.217 1.00 15.44 174 LEU A N 1
ATOM 1485 C CA . LEU A 1 177 ? 32.138 29.623 10.404 1.00 16.26 174 LEU A CA 1
ATOM 1486 C C . LEU A 1 177 ? 32.527 28.285 11.033 1.00 15.98 174 LEU A C 1
ATOM 1487 O O . LEU A 1 177 ? 31.809 27.269 10.854 1.00 17.03 174 LEU A O 1
ATOM 1492 N N . THR A 1 178 ? 33.660 28.252 11.736 1.00 15.76 175 THR A N 1
ATOM 1493 C CA . THR A 1 178 ? 34.176 26.961 12.245 1.00 16.19 175 THR A CA 1
ATOM 1494 C C . THR A 1 178 ? 33.197 26.347 13.277 1.00 16.80 175 THR A C 1
ATOM 1495 O O . THR A 1 178 ? 32.870 25.130 13.215 1.00 16.48 175 THR A O 1
ATOM 1499 N N . ILE A 1 179 ? 32.721 27.168 14.218 1.00 16.79 176 ILE A N 1
ATOM 1500 C CA . ILE A 1 179 ? 31.784 26.650 15.233 1.00 16.47 176 ILE A CA 1
ATOM 1501 C C . ILE A 1 179 ? 30.482 26.215 14.580 1.00 17.60 176 ILE A C 1
ATOM 1502 O O . ILE A 1 179 ? 29.880 25.180 14.947 1.00 17.45 176 ILE A O 1
ATOM 1507 N N . ASN A 1 180 ? 30.038 26.984 13.598 1.00 16.50 177 ASN A N 1
ATOM 1508 C CA . ASN A 1 180 ? 28.850 26.610 12.871 1.00 17.41 177 ASN A CA 1
ATOM 1509 C C . ASN A 1 180 ? 29.028 25.344 12.022 1.00 17.15 177 ASN A C 1
ATOM 1510 O O . ASN A 1 180 ? 28.113 24.559 11.901 1.00 17.14 177 ASN A O 1
ATOM 1515 N N . TYR A 1 181 ? 30.208 25.156 11.459 1.00 18.97 178 TYR A N 1
ATOM 1516 C CA . TYR A 1 181 ? 30.530 23.910 10.774 1.00 19.78 178 TYR A CA 1
ATOM 1517 C C . TYR A 1 181 ? 30.350 22.725 11.749 1.00 20.08 178 TYR A C 1
ATOM 1518 O O . TYR A 1 181 ? 29.681 21.736 11.434 1.00 20.67 178 TYR A O 1
ATOM 1527 N N . PHE A 1 182 ? 30.946 22.831 12.927 1.00 18.61 179 PHE A N 1
ATOM 1528 C CA . PHE A 1 182 ? 30.826 21.773 13.908 1.00 20.26 179 PHE A CA 1
ATOM 1529 C C . PHE A 1 182 ? 29.385 21.518 14.313 1.00 20.16 179 PHE A C 1
ATOM 1530 O O . PHE A 1 182 ? 28.977 20.364 14.396 1.00 20.83 179 PHE A O 1
ATOM 1538 N N . ILE A 1 183 ? 28.615 22.586 14.544 1.00 19.62 180 ILE A N 1
ATOM 1539 C CA . ILE A 1 183 ? 27.204 22.462 14.901 1.00 19.78 180 ILE A CA 1
ATOM 1540 C C . ILE A 1 183 ? 26.438 21.654 13.846 1.00 20.51 180 ILE A C 1
ATOM 1541 O O . ILE A 1 183 ? 25.722 20.688 14.169 1.00 20.66 180 ILE A O 1
ATOM 1546 N N . ARG A 1 184 ? 26.633 22.017 12.578 1.00 20.47 181 ARG A N 1
ATOM 1547 C CA . ARG A 1 184 ? 25.928 21.401 11.462 1.00 20.68 181 ARG A CA 1
ATOM 1548 C C . ARG A 1 184 ? 26.357 19.943 11.252 1.00 21.25 181 ARG A C 1
ATOM 1549 O O . ARG A 1 184 ? 25.528 19.101 10.956 1.00 22.23 181 ARG A O 1
ATOM 1557 N N . GLU A 1 185 ? 27.635 19.640 11.413 1.00 21.79 182 GLU A N 1
ATOM 1558 C CA . GLU A 1 185 ? 28.093 18.240 11.312 1.00 22.06 182 GLU A CA 1
ATOM 1559 C C . GLU A 1 185 ? 27.552 17.370 12.434 1.00 23.21 182 GLU A C 1
ATOM 1560 O O . GLU A 1 185 ? 27.117 16.222 12.203 1.00 22.88 182 GLU A O 1
ATOM 1566 N N . LEU A 1 186 ? 27.561 17.920 13.650 1.00 23.65 183 LEU A N 1
ATOM 1567 C CA . LEU A 1 186 ? 26.932 17.274 14.789 1.00 25.19 183 LEU A CA 1
ATOM 1568 C C . LEU A 1 186 ? 25.427 17.051 14.556 1.00 26.45 183 LEU A C 1
ATOM 1569 O O . LEU A 1 186 ? 24.866 16.021 14.965 1.00 26.54 183 LEU A O 1
ATOM 1574 N N . ALA A 1 187 ? 24.769 17.994 13.894 1.00 26.90 184 ALA A N 1
ATOM 1575 C CA . ALA A 1 187 ? 23.359 17.812 13.567 1.00 28.28 184 ALA A CA 1
ATOM 1576 C C . ALA A 1 187 ? 23.151 16.704 12.515 1.00 29.18 184 ALA A C 1
ATOM 1577 O O . ALA A 1 187 ? 22.025 16.224 12.336 1.00 29.86 184 ALA A O 1
ATOM 1579 N N . ASN A 1 188 ? 24.221 16.290 11.831 1.00 29.88 185 ASN A N 1
ATOM 1580 C CA . ASN A 1 188 ? 24.153 15.147 10.898 1.00 30.94 185 ASN A CA 1
ATOM 1581 C C . ASN A 1 188 ? 24.226 13.833 11.648 1.00 31.71 185 ASN A C 1
ATOM 1582 O O . ASN A 1 188 ? 24.425 12.786 11.030 1.00 32.25 185 ASN A O 1
ATOM 1587 N N . LYS A 1 189 ? 24.053 13.910 12.969 1.00 31.78 186 LYS A N 1
ATOM 1588 C CA . LYS A 1 189 ? 24.193 12.791 13.907 1.00 32.25 186 LYS A CA 1
ATOM 1589 C C . LYS A 1 189 ? 25.597 12.183 13.892 1.00 31.58 186 LYS A C 1
ATOM 1590 O O . LYS A 1 189 ? 25.775 10.981 13.707 1.00 32.24 186 LYS A O 1
ATOM 1596 N N . ARG A 1 190 ? 26.596 13.034 14.101 1.00 30.44 187 ARG A N 1
ATOM 1597 C CA . ARG A 1 190 ? 27.968 12.579 14.222 1.00 28.85 187 ARG A CA 1
ATOM 1598 C C . ARG A 1 190 ? 28.469 12.860 15.632 1.00 28.26 187 ARG A C 1
ATOM 1599 O O . ARG A 1 190 ? 27.902 13.689 16.333 1.00 27.70 187 ARG A O 1
ATOM 1607 N N . GLU A 1 191 ? 29.512 12.141 16.032 1.00 28.20 188 GLU A N 1
ATOM 1608 C CA A GLU A 1 191 ? 30.149 12.307 17.334 0.50 28.26 188 GLU A CA 1
ATOM 1609 C CA B GLU A 1 191 ? 30.132 12.324 17.336 0.50 28.28 188 GLU A CA 1
ATOM 1610 C C . GLU A 1 191 ? 31.189 13.414 17.236 1.00 27.85 188 GLU A C 1
ATOM 1611 O O . GLU A 1 191 ? 31.883 13.511 16.225 1.00 26.89 188 GLU A O 1
ATOM 1622 N N . PHE A 1 192 ? 31.312 14.223 18.295 1.00 27.52 189 PHE A N 1
ATOM 1623 C CA . PHE A 1 192 ? 32.274 15.340 18.325 1.00 27.14 189 PHE A CA 1
ATOM 1624 C C . PHE A 1 192 ? 33.677 14.898 17.951 1.00 26.92 189 PHE A C 1
ATOM 1625 O O . PHE A 1 192 ? 34.368 15.546 17.161 1.00 25.73 189 PHE A O 1
ATOM 1633 N N . ASP A 1 193 ? 34.120 13.797 18.528 1.00 26.80 190 ASP A N 1
ATOM 1634 C CA . ASP A 1 193 ? 35.498 13.408 18.283 1.00 27.96 190 ASP A CA 1
ATOM 1635 C C . ASP A 1 193 ? 35.768 12.991 16.826 1.00 26.65 190 ASP A C 1
ATOM 1636 O O . ASP A 1 193 ? 36.877 13.170 16.343 1.00 26.83 190 ASP A O 1
ATOM 1641 N N . ASP A 1 194 ? 34.750 12.479 16.136 1.00 25.09 191 ASP A N 1
ATOM 1642 C CA . ASP A 1 194 ? 34.868 12.119 14.713 1.00 24.50 191 ASP A CA 1
ATOM 1643 C C . ASP A 1 194 ? 34.849 13.375 13.854 1.00 23.41 191 ASP A C 1
ATOM 1644 O O . ASP A 1 194 ? 35.593 13.499 12.874 1.00 23.23 191 ASP A O 1
ATOM 1649 N N . VAL A 1 195 ? 33.974 14.301 14.216 1.00 22.67 192 VAL A N 1
ATOM 1650 C CA . VAL A 1 195 ? 33.915 15.600 13.516 1.00 22.16 192 VAL A CA 1
ATOM 1651 C C . VAL A 1 195 ? 35.259 16.322 13.663 1.00 21.52 192 VAL A C 1
ATOM 1652 O O . VAL A 1 195 ? 35.811 16.811 12.679 1.00 21.19 192 VAL A O 1
ATOM 1656 N N . LEU A 1 196 ? 35.767 16.386 14.900 1.00 20.64 193 LEU A N 1
ATOM 1657 C CA . LEU A 1 196 ? 37.065 17.025 15.174 1.00 20.44 193 LEU A CA 1
ATOM 1658 C C . LEU A 1 196 ? 38.215 16.373 14.399 1.00 20.74 193 LEU A C 1
ATOM 1659 O O . LEU A 1 196 ? 39.038 17.064 13.790 1.00 20.49 193 LEU A O 1
ATOM 1664 N N . SER A 1 197 ? 38.259 15.043 14.410 1.00 20.79 194 SER A N 1
ATOM 1665 C CA A SER A 1 197 ? 39.340 14.314 13.759 0.60 21.45 194 SER A CA 1
ATOM 1666 C CA B SER A 1 197 ? 39.349 14.319 13.758 0.40 21.29 194 SER A CA 1
ATOM 1667 C C . SER A 1 197 ? 39.436 14.636 12.268 1.00 21.31 194 SER A C 1
ATOM 1668 O O . SER A 1 197 ? 40.521 14.926 11.741 1.00 21.43 194 SER A O 1
ATOM 1673 N N . GLU A 1 198 ? 38.298 14.580 11.584 1.00 21.67 195 GLU A N 1
ATOM 1674 C CA . GLU A 1 198 ? 38.247 14.889 10.168 1.00 21.67 195 GLU A CA 1
ATOM 1675 C C . GLU A 1 198 ? 38.529 16.371 9.902 1.00 21.06 195 GLU A C 1
ATOM 1676 O O . GLU A 1 198 ? 39.218 16.714 8.955 1.00 21.37 195 GLU A O 1
ATOM 1682 N N . ALA A 1 199 ? 37.965 17.248 10.720 1.00 20.91 196 ALA A N 1
ATOM 1683 C CA . ALA A 1 199 ? 38.127 18.704 10.533 1.00 19.88 196 ALA A CA 1
ATOM 1684 C C . ALA A 1 199 ? 39.604 19.094 10.645 1.00 18.59 196 ALA A C 1
ATOM 1685 O O . ALA A 1 199 ? 40.070 19.991 9.934 1.00 18.80 196 ALA A O 1
ATOM 1687 N N . THR A 1 200 ? 40.335 18.385 11.515 1.00 17.40 197 THR A N 1
ATOM 1688 C CA . THR A 1 200 ? 41.772 18.572 11.660 1.00 17.60 197 THR A CA 1
ATOM 1689 C C . THR A 1 200 ? 42.530 18.185 10.378 1.00 17.67 197 THR A C 1
ATOM 1690 O O . THR A 1 200 ? 43.366 18.946 9.894 1.00 16.70 197 THR A O 1
ATOM 1694 N N . LYS A 1 201 ? 42.227 16.998 9.835 1.00 17.84 198 LYS A N 1
ATOM 1695 C CA . LYS A 1 201 ? 42.860 16.536 8.593 1.00 17.91 198 LYS A CA 1
ATOM 1696 C C . LYS A 1 201 ? 42.546 17.483 7.417 1.00 17.20 198 LYS A C 1
ATOM 1697 O O . LYS A 1 201 ? 43.404 17.709 6.549 1.00 18.33 198 LYS A O 1
ATOM 1703 N N . LEU A 1 202 ? 41.324 18.021 7.391 1.00 17.12 199 LEU A N 1
ATOM 1704 C CA . LEU A 1 202 ? 40.924 18.966 6.347 1.00 17.34 199 LEU A CA 1
ATOM 1705 C C . LEU A 1 202 ? 41.476 20.384 6.477 1.00 17.07 199 LEU A C 1
ATOM 1706 O O . LEU A 1 202 ? 41.370 21.181 5.529 1.00 16.77 199 LEU A O 1
ATOM 1711 N N . GLY A 1 203 ? 42.061 20.708 7.629 1.00 16.19 200 GLY A N 1
ATOM 1712 C CA . GLY A 1 203 ? 42.524 22.068 7.885 1.00 16.09 200 GLY A CA 1
ATOM 1713 C C . GLY A 1 203 ? 41.394 23.048 8.225 1.00 16.33 200 GLY A C 1
ATOM 1714 O O . GLY A 1 203 ? 41.587 24.258 8.143 1.00 15.09 200 GLY A O 1
ATOM 1715 N N . ILE A 1 204 ? 40.229 22.529 8.612 1.00 17.01 201 ILE A N 1
ATOM 1716 C CA . ILE A 1 204 ? 39.084 23.371 8.984 1.00 18.93 201 ILE A CA 1
ATOM 1717 C C . ILE A 1 204 ? 39.290 23.965 10.360 1.00 19.14 201 ILE A C 1
ATOM 1718 O O . ILE A 1 204 ? 38.967 25.122 10.630 1.00 19.31 201 ILE A O 1
ATOM 1723 N N . VAL A 1 205 ? 39.882 23.179 11.228 1.00 20.17 202 VAL A N 1
ATOM 1724 C CA . VAL A 1 205 ? 40.044 23.618 12.592 1.00 22.30 202 VAL A CA 1
ATOM 1725 C C . VAL A 1 205 ? 41.531 23.618 12.889 1.00 23.62 202 VAL A C 1
ATOM 1726 O O . VAL A 1 205 ? 42.280 22.779 12.379 1.00 25.08 202 VAL A O 1
ATOM 1730 N N . GLU A 1 206 ? 41.940 24.583 13.686 1.00 25.07 203 GLU A N 1
ATOM 1731 C CA . GLU A 1 206 ? 43.311 24.714 14.170 1.00 26.96 203 GLU A CA 1
ATOM 1732 C C . GLU A 1 206 ? 43.689 23.639 15.219 1.00 27.11 203 GLU A C 1
ATOM 1733 O O . GLU A 1 206 ? 42.833 22.863 15.680 1.00 27.19 203 GLU A O 1
ATOM 1739 N N . LYS A 1 207 ? 44.973 23.579 15.568 1.00 27.21 204 LYS A N 1
ATOM 1740 C CA . LYS A 1 207 ? 45.446 22.687 16.636 1.00 27.78 204 LYS A CA 1
ATOM 1741 C C . LYS A 1 207 ? 44.773 23.089 17.949 1.00 27.29 204 LYS A C 1
ATOM 1742 O O . LYS A 1 207 ? 44.274 22.249 18.704 1.00 27.38 204 LYS A O 1
ATOM 1748 N N . ASN A 1 208 ? 44.747 24.390 18.196 1.00 26.73 205 ASN A N 1
ATOM 1749 C CA . ASN A 1 208 ? 44.022 24.922 19.323 1.00 26.05 205 ASN A CA 1
ATOM 1750 C C . ASN A 1 208 ? 42.670 25.488 18.885 1.00 25.27 205 ASN A C 1
ATOM 1751 O O . ASN A 1 208 ? 42.592 26.606 18.357 1.00 25.08 205 ASN A O 1
ATOM 1756 N N . TYR A 1 209 ? 41.602 24.743 19.151 1.00 23.63 206 TYR A N 1
ATOM 1757 C CA . TYR A 1 209 ? 40.304 25.126 18.591 1.00 22.56 206 TYR A CA 1
ATOM 1758 C C . TYR A 1 209 ? 39.398 25.838 19.585 1.00 21.46 206 TYR A C 1
ATOM 1759 O O . TYR A 1 209 ? 38.242 26.130 19.268 1.00 19.43 206 TYR A O 1
ATOM 1768 N N . LYS A 1 210 ? 39.948 26.150 20.758 1.00 20.21 207 LYS A N 1
ATOM 1769 C CA A LYS A 1 210 ? 39.145 26.651 21.859 0.50 20.74 207 LYS A CA 1
ATOM 1770 C CA B LYS A 1 210 ? 39.149 26.655 21.861 0.50 20.73 207 LYS A CA 1
ATOM 1771 C C . LYS A 1 210 ? 38.475 27.982 21.530 1.00 19.62 207 LYS A C 1
ATOM 1772 O O . LYS A 1 210 ? 37.279 28.133 21.733 1.00 20.77 207 LYS A O 1
ATOM 1783 N N . ASP A 1 211 ? 39.237 28.942 21.022 1.00 19.18 208 ASP A N 1
ATOM 1784 C CA . ASP A 1 211 ? 38.647 30.273 20.714 1.00 18.48 208 ASP A CA 1
ATOM 1785 C C . ASP A 1 211 ? 37.428 30.185 19.790 1.00 17.26 208 ASP A C 1
ATOM 1786 O O . ASP A 1 211 ? 36.404 30.891 19.989 1.00 17.58 208 ASP A O 1
ATOM 1791 N N . ASP A 1 212 ? 37.521 29.345 18.764 1.00 16.17 209 ASP A N 1
ATOM 1792 C CA . ASP A 1 212 ? 36.354 29.149 17.876 1.00 15.50 209 ASP A CA 1
ATOM 1793 C C . ASP A 1 212 ? 35.231 28.420 18.560 1.00 15.88 209 ASP A C 1
ATOM 1794 O O . ASP A 1 212 ? 34.092 28.914 18.570 1.00 14.81 209 ASP A O 1
ATOM 1799 N N . LEU A 1 213 ? 35.542 27.260 19.149 1.00 14.91 210 LEU A N 1
ATOM 1800 C CA . LEU A 1 213 ? 34.457 26.392 19.644 1.00 15.86 210 LEU A CA 1
ATOM 1801 C C . LEU A 1 213 ? 33.783 26.821 20.954 1.00 15.68 210 LEU A C 1
ATOM 1802 O O . LEU A 1 213 ? 32.690 26.329 21.273 1.00 17.14 210 LEU A O 1
ATOM 1807 N N . THR A 1 214 ? 34.400 27.729 21.703 1.00 15.96 211 THR A N 1
ATOM 1808 C CA . THR A 1 214 ? 33.751 28.328 22.883 1.00 15.82 211 THR A CA 1
ATOM 1809 C C . THR A 1 214 ? 32.917 29.562 22.531 1.00 16.22 211 THR A C 1
ATOM 1810 O O . THR A 1 214 ? 32.250 30.153 23.409 1.00 15.58 211 THR A O 1
ATOM 1814 N N . GLY A 1 215 ? 32.947 29.939 21.255 1.00 14.10 212 GLY A N 1
ATOM 1815 C CA . GLY A 1 215 ? 32.204 31.133 20.778 1.00 14.42 212 GLY A CA 1
ATOM 1816 C C . GLY A 1 215 ? 32.948 32.436 20.975 1.00 13.26 212 GLY A C 1
ATOM 1817 O O . GLY A 1 215 ? 32.406 33.506 20.692 1.00 13.35 212 GLY A O 1
ATOM 1818 N N . LEU A 1 216 ? 34.201 32.360 21.414 1.00 13.28 213 LEU A N 1
ATOM 1819 C CA . LEU A 1 216 ? 34.967 33.559 21.716 1.00 13.93 213 LEU A CA 1
ATOM 1820 C C . LEU A 1 216 ? 35.355 34.328 20.436 1.00 14.05 213 LEU A C 1
ATOM 1821 O O . LEU A 1 216 ? 35.412 35.580 20.419 1.00 13.52 213 LEU A O 1
ATOM 1826 N N . ASP A 1 217 ? 35.602 33.586 19.364 1.00 12.76 214 ASP A N 1
ATOM 1827 C CA . ASP A 1 217 ? 35.843 34.213 18.054 1.00 14.11 214 ASP A CA 1
ATOM 1828 C C . ASP A 1 217 ? 34.642 35.058 17.648 1.00 13.81 214 ASP A C 1
ATOM 1829 O O . ASP A 1 217 ? 34.795 36.240 17.292 1.00 12.69 214 ASP A O 1
ATOM 1834 N N . ALA A 1 218 ? 33.443 34.459 17.689 1.00 12.83 215 ALA A N 1
ATOM 1835 C CA . ALA A 1 218 ? 32.225 35.267 17.498 1.00 13.01 215 ALA A CA 1
ATOM 1836 C C . ALA A 1 218 ? 32.142 36.465 18.457 1.00 12.97 215 ALA A C 1
ATOM 1837 O O . ALA A 1 218 ? 31.817 37.582 18.045 1.00 11.92 215 ALA A O 1
ATOM 1839 N N . ALA A 1 219 ? 32.422 36.268 19.744 1.00 13.31 216 ALA A N 1
ATOM 1840 C CA . ALA A 1 219 ? 32.302 37.366 20.691 1.00 13.44 216 ALA A CA 1
ATOM 1841 C C . ALA A 1 219 ? 33.212 38.546 20.324 1.00 12.61 216 ALA A C 1
ATOM 1842 O O . ALA A 1 219 ? 32.796 39.716 20.408 1.00 12.91 216 ALA A O 1
ATOM 1844 N N . ARG A 1 220 ? 34.454 38.259 19.930 1.00 12.13 217 ARG A N 1
ATOM 1845 C CA . ARG A 1 220 ? 35.394 39.326 19.580 1.00 12.35 217 ARG A CA 1
ATOM 1846 C C . ARG A 1 220 ? 34.863 40.122 18.397 1.00 11.57 217 ARG A C 1
ATOM 1847 O O . ARG A 1 220 ? 34.969 41.354 18.358 1.00 11.10 217 ARG A O 1
ATOM 1855 N N . LYS A 1 221 ? 34.288 39.412 17.437 1.00 12.38 218 LYS A N 1
ATOM 1856 C CA . LYS A 1 221 ? 33.702 40.068 16.234 1.00 12.29 218 LYS A CA 1
ATOM 1857 C C . LYS A 1 221 ? 32.513 40.935 16.623 1.00 13.48 218 LYS A C 1
ATOM 1858 O O . LYS A 1 221 ? 32.316 42.036 16.090 1.00 13.33 218 LYS A O 1
ATOM 1864 N N . SER A 1 222 ? 31.728 40.449 17.565 1.00 12.51 219 SER A N 1
ATOM 1865 C CA . SER A 1 222 ? 30.541 41.195 17.982 1.00 13.75 219 SER A CA 1
ATOM 1866 C C . SER A 1 222 ? 30.880 42.499 18.703 1.00 13.19 219 SER A C 1
ATOM 1867 O O . SER A 1 222 ? 30.101 43.460 18.642 1.00 13.70 219 SER A O 1
ATOM 1870 N N . VAL A 1 223 ? 32.036 42.572 19.355 1.00 11.83 220 VAL A N 1
ATOM 1871 C CA . VAL A 1 223 ? 32.447 43.839 20.017 1.00 12.63 220 VAL A CA 1
ATOM 1872 C C . VAL A 1 223 ? 32.655 44.923 18.964 1.00 13.10 220 VAL A C 1
ATOM 1873 O O . VAL A 1 223 ? 32.163 46.057 19.087 1.00 13.71 220 VAL A O 1
ATOM 1877 N N . ILE A 1 224 ? 33.369 44.537 17.923 1.00 11.84 221 ILE A N 1
ATOM 1878 C CA . ILE A 1 224 ? 33.723 45.429 16.831 1.00 13.03 221 ILE A CA 1
ATOM 1879 C C . ILE A 1 224 ? 32.461 45.890 16.115 1.00 13.12 221 ILE A C 1
ATOM 1880 O O . ILE A 1 224 ? 32.299 47.087 15.847 1.00 13.04 221 ILE A O 1
ATOM 1885 N N . LEU A 1 225 ? 31.605 44.926 15.798 1.00 12.99 222 LEU A N 1
ATOM 1886 C CA A LEU A 1 225 ? 30.322 45.199 15.171 0.70 14.84 222 LEU A CA 1
ATOM 1887 C CA B LEU A 1 225 ? 30.367 45.259 15.141 0.30 13.43 222 LEU A CA 1
ATOM 1888 C C . LEU A 1 225 ? 29.471 46.200 15.963 1.00 13.99 222 LEU A C 1
ATOM 1889 O O . LEU A 1 225 ? 28.960 47.202 15.414 1.00 13.83 222 LEU A O 1
ATOM 1898 N N . CYS A 1 226 ? 29.278 45.889 17.243 1.00 13.87 223 CYS A N 1
ATOM 1899 C CA . CYS A 1 226 ? 28.427 46.679 18.108 1.00 14.27 223 CYS A CA 1
ATOM 1900 C C . CYS A 1 226 ? 29.014 48.107 18.256 1.00 14.76 223 CYS A C 1
ATOM 1901 O O . CYS A 1 226 ? 28.304 49.098 18.105 1.00 14.84 223 CYS A O 1
ATOM 1904 N N . ASN A 1 227 ? 30.321 48.222 18.500 1.00 13.28 224 ASN A N 1
ATOM 1905 C CA . ASN A 1 227 ? 30.909 49.556 18.636 1.00 13.68 224 ASN A CA 1
ATOM 1906 C C . ASN A 1 227 ? 30.811 50.371 17.339 1.00 13.57 224 ASN A C 1
ATOM 1907 O O . ASN A 1 227 ? 30.564 51.591 17.368 1.00 14.56 224 ASN A O 1
ATOM 1912 N N . HIS A 1 228 ? 30.990 49.708 16.200 1.00 13.03 225 HIS A N 1
ATOM 1913 C CA . HIS A 1 228 ? 30.941 50.434 14.919 1.00 13.75 225 HIS A CA 1
ATOM 1914 C C . HIS A 1 228 ? 29.510 50.925 14.691 1.00 14.15 225 HIS A C 1
ATOM 1915 O O . HIS A 1 228 ? 29.276 52.056 14.294 1.00 12.42 225 HIS A O 1
ATOM 1922 N N . LEU A 1 229 ? 28.549 50.034 14.901 1.00 13.86 226 LEU A N 1
ATOM 1923 C CA . LEU A 1 229 ? 27.154 50.382 14.634 1.00 14.67 226 LEU A CA 1
ATOM 1924 C C . LEU A 1 229 ? 26.555 51.434 15.560 1.00 16.27 226 LEU A C 1
ATOM 1925 O O . LEU A 1 229 ? 25.754 52.286 15.116 1.00 16.38 226 LEU A O 1
ATOM 1930 N N . TYR A 1 230 ? 26.877 51.347 16.845 1.00 16.29 227 TYR A N 1
ATOM 1931 C CA . TYR A 1 230 ? 26.164 52.114 17.854 1.00 17.56 227 TYR A CA 1
ATOM 1932 C C . TYR A 1 230 ? 26.992 53.149 18.574 1.00 18.77 227 TYR A C 1
ATOM 1933 O O . TYR A 1 230 ? 26.448 53.937 19.363 1.00 19.67 227 TYR A O 1
ATOM 1942 N N . GLY A 1 231 ? 28.280 53.195 18.278 1.00 18.77 228 GLY A N 1
ATOM 1943 C CA . GLY A 1 231 ? 29.159 54.195 18.885 1.00 19.76 228 GLY A CA 1
ATOM 1944 C C . GLY A 1 231 ? 29.418 53.878 20.342 1.00 19.74 228 GLY A C 1
ATOM 1945 O O . GLY A 1 231 ? 29.884 54.740 21.089 1.00 18.94 228 GLY A O 1
ATOM 1946 N N . SER A 1 232 ? 29.139 52.640 20.740 1.00 18.75 229 SER A N 1
ATOM 1947 C CA . SER A 1 232 ? 29.529 52.141 22.064 1.00 18.81 229 SER A CA 1
ATOM 1948 C C . SER A 1 232 ? 31.060 51.961 22.166 1.00 19.37 229 SER A C 1
ATOM 1949 O O . SER A 1 232 ? 31.764 52.009 21.150 1.00 19.57 229 SER A O 1
ATOM 1952 N N . SER A 1 233 ? 31.548 51.778 23.397 1.00 18.02 230 SER A N 1
ATOM 1953 C CA . SER A 1 233 ? 32.972 51.599 23.674 1.00 18.81 230 SER A CA 1
ATOM 1954 C C . SER A 1 233 ? 33.165 50.291 24.390 1.00 18.38 230 SER A C 1
ATOM 1955 O O . SER A 1 233 ? 33.954 50.216 25.324 1.00 18.57 230 SER A O 1
ATOM 1958 N N . TYR A 1 234 ? 32.470 49.259 23.935 1.00 16.69 231 TYR A N 1
ATOM 1959 C CA . TYR A 1 234 ? 32.500 47.955 24.603 1.00 16.70 231 TYR A CA 1
ATOM 1960 C C . TYR A 1 234 ? 33.825 47.218 24.458 1.00 15.88 231 TYR A C 1
ATOM 1961 O O . TYR A 1 234 ? 34.608 47.488 23.535 1.00 15.03 231 TYR A O 1
ATOM 1970 N N . ARG A 1 235 ? 34.070 46.322 25.412 1.00 15.59 232 ARG A N 1
ATOM 1971 C CA . ARG A 1 235 ? 35.137 45.349 25.377 1.00 16.61 232 ARG A CA 1
ATOM 1972 C C . ARG A 1 235 ? 34.431 43.999 25.459 1.00 16.38 232 ARG A C 1
ATOM 1973 O O . ARG A 1 235 ? 33.195 43.915 25.562 1.00 15.19 232 ARG A O 1
ATOM 1981 N N . LEU A 1 236 ? 35.221 42.931 25.459 1.00 17.17 233 LEU A N 1
ATOM 1982 C CA . LEU A 1 236 ? 34.655 41.579 25.485 1.00 18.26 233 LEU A CA 1
ATOM 1983 C C . LEU A 1 236 ? 33.660 41.318 26.606 1.00 17.99 233 LEU A C 1
ATOM 1984 O O . LEU A 1 236 ? 32.639 40.637 26.398 1.00 18.82 233 LEU A O 1
ATOM 1989 N N . SER A 1 237 ? 33.936 41.852 27.796 1.00 17.55 234 SER A N 1
ATOM 1990 C CA . SER A 1 237 ? 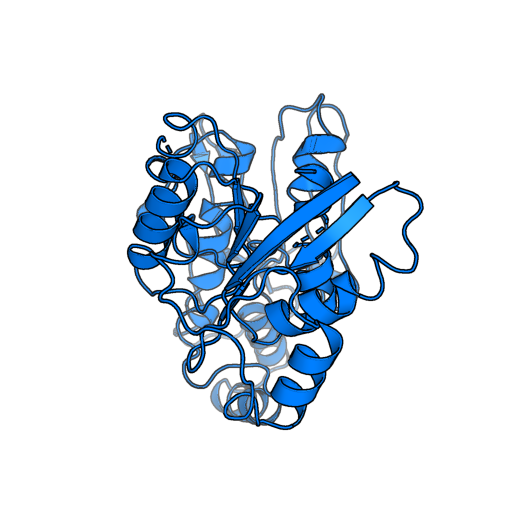33.086 41.583 28.967 1.00 17.17 234 SER A CA 1
ATOM 1991 C C . SER A 1 237 ? 31.676 42.175 28.789 1.00 17.33 234 SER A C 1
ATOM 1992 O O . SER A 1 237 ? 30.759 41.823 29.533 1.00 17.50 234 SER A O 1
ATOM 1995 N N . ASP A 1 238 ? 31.482 43.053 27.796 1.00 16.26 235 ASP A N 1
ATOM 1996 C CA . ASP A 1 238 ? 30.173 43.706 27.565 1.00 16.95 235 ASP A CA 1
ATOM 1997 C C . ASP A 1 238 ? 29.228 42.904 26.672 1.00 17.37 235 ASP A C 1
ATOM 1998 O O . ASP A 1 238 ? 28.080 43.300 26.462 1.00 16.70 235 ASP A O 1
ATOM 2003 N N . VAL A 1 239 ? 29.713 41.796 26.115 1.00 15.97 236 VAL A N 1
ATOM 2004 C CA . VAL A 1 239 ? 28.900 41.038 25.162 1.00 15.81 236 VAL A CA 1
ATOM 2005 C C . VAL A 1 239 ? 28.621 39.647 25.698 1.00 16.05 236 VAL A C 1
ATOM 2006 O O . VAL A 1 239 ? 29.325 39.151 26.580 1.00 14.97 236 VAL A O 1
ATOM 2010 N N . PHE A 1 240 ? 27.580 39.015 25.177 1.00 16.51 237 PHE A N 1
ATOM 2011 C CA . PHE A 1 240 ? 27.287 37.651 25.555 1.00 16.66 237 PHE A CA 1
ATOM 2012 C C . PHE A 1 240 ? 27.802 36.677 24.520 1.00 15.92 237 PHE A C 1
ATOM 2013 O O . PHE A 1 240 ? 27.657 36.917 23.329 1.00 16.27 237 PHE A O 1
ATOM 2021 N N . TYR A 1 241 ? 28.326 35.527 24.949 1.00 15.05 238 TYR A N 1
ATOM 2022 C CA . TYR A 1 241 ? 28.585 34.456 23.988 1.00 15.95 238 TYR A CA 1
ATOM 2023 C C . TYR A 1 241 ? 28.514 33.087 24.611 1.00 16.36 238 TYR A C 1
ATOM 2024 O O . TYR A 1 241 ? 28.618 32.939 25.845 1.00 15.26 238 TYR A O 1
ATOM 2033 N N . GLU A 1 242 ? 28.368 32.078 23.755 1.00 16.79 239 GLU A N 1
ATOM 2034 C CA . GLU A 1 242 ? 28.371 30.695 24.234 1.00 18.28 239 GLU A CA 1
ATOM 2035 C C . GLU A 1 242 ? 28.918 29.793 23.115 1.00 17.81 239 GLU A C 1
ATOM 2036 O O . GLU A 1 242 ? 29.044 30.226 21.966 1.00 16.26 239 GLU A O 1
ATOM 2042 N N . GLY A 1 243 ? 29.267 28.554 23.456 1.00 17.98 240 GLY A N 1
ATOM 2043 C CA . GLY A 1 243 ? 29.908 27.660 22.499 1.00 19.49 240 GLY A CA 1
ATOM 2044 C C . GLY A 1 243 ? 29.391 26.229 22.629 1.00 19.89 240 GLY A C 1
ATOM 2045 O O . GLY A 1 243 ? 28.280 26.001 23.121 1.00 19.94 240 GLY A O 1
ATOM 2046 N N . ILE A 1 244 ? 30.177 25.274 22.164 1.00 20.54 241 ILE A N 1
ATOM 2047 C CA . ILE A 1 244 ? 29.701 23.898 22.085 1.00 21.13 241 ILE A CA 1
ATOM 2048 C C . ILE A 1 244 ? 30.497 22.910 22.942 1.00 23.00 241 ILE A C 1
ATOM 2049 O O . ILE A 1 244 ? 30.175 21.710 22.970 1.00 23.72 241 ILE A O 1
ATOM 2054 N N . LEU A 1 245 ? 31.520 23.386 23.642 1.00 24.13 242 LEU A N 1
ATOM 2055 C CA . LEU A 1 245 ? 32.401 22.500 24.388 1.00 25.85 242 LEU A CA 1
ATOM 2056 C C . LEU A 1 245 ? 31.845 22.067 25.767 1.00 28.10 242 LEU A C 1
ATOM 2057 O O . LEU A 1 245 ? 31.044 22.801 26.364 1.00 30.10 242 LEU A O 1
ATOM 2062 N N . GLN A 1 247 ? 29.787 20.350 27.487 1.00 58.82 244 GLN A N 1
ATOM 2063 C CA . GLN A 1 247 ? 28.356 20.299 27.177 1.00 58.60 244 GLN A CA 1
ATOM 2064 C C . GLN A 1 247 ? 28.037 19.216 26.133 1.00 58.23 244 GLN A C 1
ATOM 2065 O O . GLN A 1 247 ? 28.379 19.371 24.950 1.00 58.50 244 GLN A O 1
ATOM 2071 N N . ASP A 1 248 ? 27.374 18.135 26.552 1.00 57.29 245 ASP A N 1
ATOM 2072 C CA . ASP A 1 248 ? 26.966 17.104 25.581 1.00 56.30 245 ASP A CA 1
ATOM 2073 C C . ASP A 1 248 ? 25.444 17.080 25.305 1.00 54.95 245 ASP A C 1
ATOM 2074 O O . ASP A 1 248 ? 24.629 16.785 26.195 1.00 55.27 245 ASP A O 1
ATOM 2079 N N . ARG A 1 249 ? 25.084 17.414 24.065 1.00 52.58 246 ARG A N 1
ATOM 2080 C CA . ARG A 1 249 ? 23.691 17.398 23.606 1.00 50.20 246 ARG A CA 1
ATOM 2081 C C . ARG A 1 249 ? 23.606 17.223 22.084 1.00 48.43 246 ARG A C 1
ATOM 2082 O O . ARG A 1 249 ? 24.584 17.477 21.359 1.00 48.84 246 ARG A O 1
ATOM 2090 N N . SER A 1 250 ? 22.435 16.806 21.607 1.00 45.37 247 SER A N 1
ATOM 2091 C CA . SER A 1 250 ? 22.162 16.773 20.169 1.00 42.25 247 SER A CA 1
ATOM 2092 C C . SER A 1 250 ? 21.872 18.190 19.633 1.00 39.44 247 SER A C 1
ATOM 2093 O O . SER A 1 250 ? 21.390 19.052 20.364 1.00 39.43 247 SER A O 1
ATOM 2096 N N . PHE A 1 251 ? 22.196 18.424 18.370 1.00 35.53 248 PHE A N 1
ATOM 2097 C CA . PHE A 1 251 ? 21.855 19.676 17.717 1.00 32.21 248 PHE A CA 1
ATOM 2098 C C . PHE A 1 251 ? 20.878 19.369 16.603 1.00 30.27 248 PHE A C 1
ATOM 2099 O O . PHE A 1 251 ? 20.987 18.331 15.958 1.00 29.90 248 PHE A O 1
ATOM 2107 N N . GLY A 1 252 ? 19.931 20.266 16.375 1.00 28.20 249 GLY A N 1
ATOM 2108 C CA . GLY A 1 252 ? 18.983 20.126 15.273 1.00 26.91 249 GLY A CA 1
ATOM 2109 C C . GLY A 1 252 ? 19.534 20.719 13.985 1.00 25.69 249 GLY A C 1
ATOM 2110 O O . GLY A 1 252 ? 20.457 21.530 14.024 1.00 24.55 249 GLY A O 1
ATOM 2111 N N . LYS A 1 253 ? 18.957 20.336 12.846 1.00 24.94 250 LYS A N 1
ATOM 2112 C CA . LYS A 1 253 ? 19.386 20.830 11.524 1.00 26.05 250 LYS A CA 1
ATOM 2113 C C . LYS A 1 253 ? 19.273 22.353 11.344 1.00 24.87 250 LYS A C 1
ATOM 2114 O O . LYS A 1 253 ? 19.940 22.946 10.489 1.00 24.73 250 LYS A O 1
ATOM 2120 N N . ASN A 1 254 ? 18.391 22.970 12.128 1.00 24.72 251 ASN A N 1
ATOM 2121 C CA . ASN A 1 254 ? 18.152 24.406 12.011 1.00 23.38 251 ASN A CA 1
ATOM 2122 C C . ASN A 1 254 ? 18.883 25.255 13.051 1.00 22.15 251 ASN A C 1
ATOM 2123 O O . ASN A 1 254 ? 18.623 26.465 13.139 1.00 21.74 251 ASN A O 1
ATOM 2128 N N . GLU A 1 255 ? 19.783 24.644 13.827 1.00 20.37 252 GLU A N 1
ATOM 2129 C CA . GLU A 1 255 ? 20.575 25.418 14.800 1.00 20.21 252 GLU A CA 1
ATOM 2130 C C . GLU A 1 255 ? 21.823 26.061 14.185 1.00 18.90 252 GLU A C 1
ATOM 2131 O O . GLU A 1 255 ? 22.529 25.423 13.389 1.00 18.90 252 GLU A O 1
ATOM 2137 N N . ARG A 1 256 ? 22.086 27.304 14.590 1.00 17.98 253 ARG A N 1
ATOM 2138 C CA . ARG A 1 256 ? 23.279 28.061 14.203 1.00 17.29 253 ARG A CA 1
ATOM 2139 C C . ARG A 1 256 ? 23.754 28.915 15.387 1.00 17.07 253 ARG A C 1
ATOM 2140 O O . ARG A 1 256 ? 22.953 29.309 16.242 1.00 17.98 253 ARG A O 1
ATOM 2148 N N . LEU A 1 257 ? 25.041 29.207 15.434 1.00 16.06 254 LEU A N 1
ATOM 2149 C CA . LEU A 1 257 ? 25.523 30.244 16.330 1.00 15.49 254 LEU A CA 1
ATOM 2150 C C . LEU A 1 257 ? 25.368 31.543 15.568 1.00 15.32 254 LEU A C 1
ATOM 2151 O O . LEU A 1 257 ? 26.105 31.800 14.599 1.00 15.68 254 LEU A O 1
ATOM 2156 N N . VAL A 1 258 ? 24.366 32.316 15.971 1.00 14.32 255 VAL A N 1
ATOM 2157 C CA . VAL A 1 258 ? 24.045 33.580 15.319 1.00 15.19 255 VAL A CA 1
ATOM 2158 C C . VAL A 1 258 ? 24.562 34.742 16.159 1.00 14.54 255 VAL A C 1
ATOM 2159 O O . VAL A 1 258 ? 24.321 34.796 17.374 1.00 14.22 255 VAL A O 1
ATOM 2163 N N . THR A 1 259 ? 25.246 35.677 15.510 1.00 13.11 256 THR A N 1
ATOM 2164 C CA . THR A 1 259 ? 25.724 36.889 16.158 1.00 13.11 256 THR A CA 1
ATOM 2165 C C . THR A 1 259 ? 24.731 37.992 15.842 1.00 15.40 256 THR A C 1
ATOM 2166 O O . THR A 1 259 ? 24.454 38.264 14.649 1.00 13.22 256 THR A O 1
ATOM 2170 N N . GLU A 1 260 ? 24.200 38.615 16.905 1.00 15.61 257 GLU A N 1
ATOM 2171 C CA A GLU A 1 260 ? 23.139 39.623 16.778 0.50 17.95 257 GLU A CA 1
ATOM 2172 C CA B GLU A 1 260 ? 23.166 39.629 16.756 0.50 17.37 257 GLU A CA 1
ATOM 2173 C C . GLU A 1 260 ? 23.512 40.862 17.569 1.00 17.94 257 GLU A C 1
ATOM 2174 O O . GLU A 1 260 ? 23.927 40.758 18.743 1.00 18.43 257 GLU A O 1
ATOM 2185 N N . THR A 1 261 ? 23.347 42.031 16.955 1.00 17.69 258 THR A N 1
ATOM 2186 C CA A THR A 1 261 ? 23.561 43.304 17.658 0.50 18.27 258 THR A CA 1
ATOM 2187 C CA B THR A 1 261 ? 23.505 43.267 17.721 0.50 18.27 258 THR A CA 1
ATOM 2188 C C . THR A 1 261 ? 22.388 44.253 17.424 1.00 18.22 258 THR A C 1
ATOM 2189 O O . THR A 1 261 ? 21.814 44.276 16.320 1.00 18.29 258 THR A O 1
ATOM 2196 N N . GLY A 1 262 ? 22.040 45.045 18.432 1.00 18.25 259 GLY A N 1
ATOM 2197 C CA . GLY A 1 262 ? 20.933 45.994 18.304 1.00 17.61 259 GLY A CA 1
ATOM 2198 C C . GLY A 1 262 ? 20.889 46.871 19.552 1.00 19.12 259 GLY A C 1
ATOM 2199 O O . GLY A 1 262 ? 21.652 46.660 20.510 1.00 17.83 259 GLY A O 1
ATOM 2200 N N . ILE A 1 263 ? 20.022 47.872 19.536 1.00 19.55 260 ILE A N 1
ATOM 2201 C CA . ILE A 1 263 ? 19.808 48.637 20.729 1.00 22.42 260 ILE A CA 1
ATOM 2202 C C . ILE A 1 263 ? 18.649 48.013 21.477 1.00 23.85 260 ILE A C 1
ATOM 2203 O O . ILE A 1 263 ? 17.537 47.985 20.970 1.00 24.67 260 ILE A O 1
ATOM 2208 N N . VAL A 1 264 ? 18.929 47.469 22.668 1.00 25.39 261 VAL A N 1
ATOM 2209 C CA . VAL A 1 264 ? 17.923 46.728 23.449 1.00 26.79 261 VAL A CA 1
ATOM 2210 C C . VAL A 1 264 ? 17.728 47.378 24.813 1.00 28.08 261 VAL A C 1
ATOM 2211 O O . VAL A 1 264 ? 18.680 47.590 25.543 1.00 28.02 261 VAL A O 1
ATOM 2215 N N . ASN A 1 265 ? 16.482 47.721 25.123 1.00 28.45 262 ASN A N 1
ATOM 2216 C CA . ASN A 1 265 ? 16.156 48.472 26.324 1.00 29.58 262 ASN A CA 1
ATOM 2217 C C . ASN A 1 265 ? 16.981 49.784 26.432 1.00 29.46 262 ASN A C 1
ATOM 2218 O O . ASN A 1 265 ? 17.436 50.163 27.525 1.00 29.30 262 ASN A O 1
ATOM 2223 N N . GLY A 1 266 ? 17.186 50.446 25.281 1.00 29.47 263 GLY A N 1
ATOM 2224 C CA . GLY A 1 266 ? 17.954 51.715 25.203 1.00 28.34 263 GLY A CA 1
ATOM 2225 C C . GLY A 1 266 ? 19.487 51.573 25.202 1.00 27.26 263 GLY A C 1
ATOM 2226 O O . GLY A 1 266 ? 20.217 52.581 25.071 1.00 28.69 263 GLY A O 1
ATOM 2227 N N . LYS A 1 267 ? 19.981 50.335 25.326 1.00 23.73 264 LYS A N 1
ATOM 2228 C CA . LYS A 1 267 ? 21.409 50.071 25.433 1.00 21.26 264 LYS A CA 1
ATOM 2229 C C . LYS A 1 267 ? 21.887 49.223 24.254 1.00 18.29 264 LYS A C 1
ATOM 2230 O O . LYS A 1 267 ? 21.222 48.257 23.929 1.00 16.25 264 LYS A O 1
ATOM 2236 N N . PRO A 1 268 ? 23.030 49.585 23.616 1.00 17.38 265 PRO A N 1
ATOM 2237 C CA . PRO A 1 268 ? 23.581 48.682 22.592 1.00 17.36 265 PRO A CA 1
ATOM 2238 C C . PRO A 1 268 ? 23.821 47.325 23.213 1.00 17.97 265 PRO A C 1
ATOM 2239 O O . PRO A 1 268 ? 24.287 47.203 24.372 1.00 16.29 265 PRO A O 1
ATOM 2243 N N . SER A 1 269 ? 23.537 46.307 22.437 1.00 18.64 266 SER A N 1
ATOM 2244 C CA . SER A 1 269 ? 23.609 44.939 22.906 1.00 19.44 266 SER A CA 1
ATOM 2245 C C . SER A 1 269 ? 24.253 44.044 21.839 1.00 18.73 266 SER A C 1
ATOM 2246 O O . SER A 1 269 ? 24.031 44.251 20.633 1.00 18.55 266 SER A O 1
ATOM 2249 N N . ALA A 1 270 ? 25.073 43.075 22.241 1.00 16.80 267 ALA A N 1
ATOM 2250 C CA . ALA A 1 270 ? 25.674 42.162 21.240 1.00 16.86 267 ALA A CA 1
ATOM 2251 C C . ALA A 1 270 ? 25.726 40.772 21.852 1.00 16.59 267 ALA A C 1
ATOM 2252 O O . ALA A 1 270 ? 26.154 40.643 23.022 1.00 16.32 267 ALA A O 1
ATOM 2254 N N . GLU A 1 271 ? 25.267 39.766 21.108 1.00 15.87 268 GLU A N 1
ATOM 2255 C CA A GLU A 1 271 ? 25.186 38.388 21.617 0.60 16.74 268 GLU A CA 1
ATOM 2256 C CA B GLU A 1 271 ? 25.198 38.386 21.605 0.40 16.74 268 GLU A CA 1
ATOM 2257 C C . GLU A 1 271 ? 25.437 37.388 20.492 1.00 17.11 268 GLU A C 1
ATOM 2258 O O . GLU A 1 271 ? 24.976 37.595 19.343 1.00 19.04 268 GLU A O 1
ATOM 2269 N N . SER A 1 272 ? 26.140 36.300 20.812 1.00 16.48 269 SER A N 1
ATOM 2270 C CA . SER A 1 272 ? 26.335 35.204 19.877 1.00 15.76 269 SER A CA 1
ATOM 2271 C C . SER A 1 272 ? 25.756 34.007 20.610 1.00 16.67 269 SER A C 1
ATOM 2272 O O . SER A 1 272 ? 26.253 33.631 21.678 1.00 16.57 269 SER A O 1
ATOM 2275 N N . ARG A 1 273 ? 24.692 33.436 20.057 1.00 17.10 270 ARG A N 1
ATOM 2276 C CA . ARG A 1 273 ? 23.907 32.407 20.747 1.00 19.28 270 ARG A CA 1
ATOM 2277 C C . ARG A 1 273 ? 23.532 31.326 19.758 1.00 19.79 270 ARG A C 1
ATOM 2278 O O . ARG A 1 273 ? 23.293 31.622 18.581 1.00 18.91 270 ARG A O 1
ATOM 2286 N N . ILE A 1 274 ? 23.420 30.092 20.252 1.00 19.90 271 ILE A N 1
ATOM 2287 C CA . ILE A 1 274 ? 22.970 28.981 19.424 1.00 21.41 271 ILE A CA 1
ATOM 2288 C C . ILE A 1 274 ? 21.463 28.973 19.392 1.00 22.02 271 ILE A C 1
ATOM 2289 O O . ILE A 1 274 ? 20.828 28.765 20.421 1.00 20.11 271 ILE A O 1
ATOM 2294 N N . LYS A 1 275 ? 20.900 29.202 18.211 1.00 22.10 272 LYS A N 1
ATOM 2295 C CA . LYS A 1 275 ? 19.459 29.342 18.085 1.00 24.51 272 LYS A CA 1
ATOM 2296 C C . LYS A 1 275 ? 18.934 28.358 17.095 1.00 24.52 272 LYS A C 1
ATOM 2297 O O . LYS A 1 275 ? 19.578 28.070 16.090 1.00 23.21 272 LYS A O 1
ATOM 2303 N N . SER A 1 276 ? 17.731 27.864 17.358 1.00 24.94 273 SER A N 1
ATOM 2304 C CA . SER A 1 276 ? 17.084 27.005 16.409 1.00 24.95 273 SER A CA 1
ATOM 2305 C C . SER A 1 276 ? 16.235 27.952 15.566 1.00 25.04 273 SER A C 1
ATOM 2306 O O . SER A 1 276 ? 15.270 28.528 16.063 1.00 25.56 273 SER A O 1
ATOM 2309 N N . LEU A 1 277 ? 16.619 28.145 14.309 1.00 23.42 274 LEU A N 1
ATOM 2310 C CA . LEU A 1 277 ? 16.027 29.180 13.473 1.00 24.06 274 LEU A CA 1
ATOM 2311 C C . LEU A 1 277 ? 14.802 28.621 12.798 1.00 24.23 274 LEU A C 1
ATOM 2312 O O . LEU A 1 277 ? 14.707 27.420 12.612 1.00 24.31 274 LEU A O 1
ATOM 2317 N N . ASP A 1 278 ? 13.874 29.490 12.432 1.00 25.28 275 ASP A N 1
ATOM 2318 C CA . ASP A 1 278 ? 12.687 29.082 11.668 1.00 26.62 275 ASP A CA 1
ATOM 2319 C C . ASP A 1 278 ? 13.136 28.609 10.294 1.00 25.91 275 ASP A C 1
ATOM 2320 O O . ASP A 1 278 ? 14.119 29.135 9.764 1.00 25.44 275 ASP A O 1
ATOM 2325 N N . SER A 1 279 ? 12.403 27.655 9.716 1.00 25.38 276 SER A N 1
ATOM 2326 C CA A SER A 1 279 ? 12.809 27.011 8.465 0.50 25.32 276 SER A CA 1
ATOM 2327 C CA B SER A 1 279 ? 12.771 27.008 8.453 0.50 25.28 276 SER A CA 1
ATOM 2328 C C . SER A 1 279 ? 13.040 27.986 7.299 1.00 25.07 276 SER A C 1
ATOM 2329 O O . SER A 1 279 ? 13.880 27.723 6.428 1.00 24.34 276 SER A O 1
ATOM 2334 N N . ASN A 1 280 ? 12.324 29.113 7.288 1.00 24.67 277 ASN A N 1
ATOM 2335 C CA . ASN A 1 280 ? 12.469 30.091 6.202 1.00 25.13 277 ASN A CA 1
ATOM 2336 C C . ASN A 1 280 ? 13.487 31.212 6.520 1.00 24.68 277 ASN A C 1
ATOM 2337 O O . ASN A 1 280 ? 13.587 32.213 5.782 1.00 25.06 277 ASN A O 1
ATOM 2342 N N . ASP A 1 281 ? 14.252 31.045 7.597 1.00 23.03 278 ASP A N 1
ATOM 2343 C CA . ASP A 1 281 ? 15.237 32.067 7.973 1.00 22.37 278 ASP A CA 1
ATOM 2344 C C . ASP A 1 281 ? 16.339 32.216 6.886 1.00 21.26 278 ASP A C 1
ATOM 2345 O O . ASP A 1 281 ? 16.916 31.232 6.423 1.00 19.95 278 ASP A O 1
ATOM 2350 N N . TYR A 1 282 ? 16.624 33.451 6.493 1.00 19.70 279 TYR A N 1
ATOM 2351 C CA . TYR A 1 282 ? 17.630 33.686 5.469 1.00 19.80 279 TYR A CA 1
ATOM 2352 C C . TYR A 1 282 ? 18.969 33.047 5.885 1.00 19.53 279 TYR A C 1
ATOM 2353 O O . TYR A 1 282 ? 19.704 32.493 5.058 1.00 17.91 279 TYR A O 1
ATOM 2362 N N . LEU A 1 283 ? 19.286 33.107 7.178 1.00 18.24 280 LEU A N 1
ATOM 2363 C CA . LEU A 1 283 ? 20.609 32.587 7.608 1.00 19.02 280 LEU A CA 1
ATOM 2364 C C . LEU A 1 283 ? 20.750 31.090 7.378 1.00 18.85 280 LEU A C 1
ATOM 2365 O O . LEU A 1 283 ? 21.857 30.580 7.254 1.00 19.34 280 LEU A O 1
ATOM 2370 N N . LEU A 1 284 ? 19.627 30.381 7.335 1.00 19.88 281 LEU A N 1
ATOM 2371 C CA . LEU A 1 284 ? 19.655 28.938 7.061 1.00 21.77 281 LEU A CA 1
ATOM 2372 C C . LEU A 1 284 ? 19.983 28.638 5.612 1.00 21.54 281 LEU A C 1
ATOM 2373 O O . LEU A 1 284 ? 20.300 27.495 5.281 1.00 24.50 281 LEU A 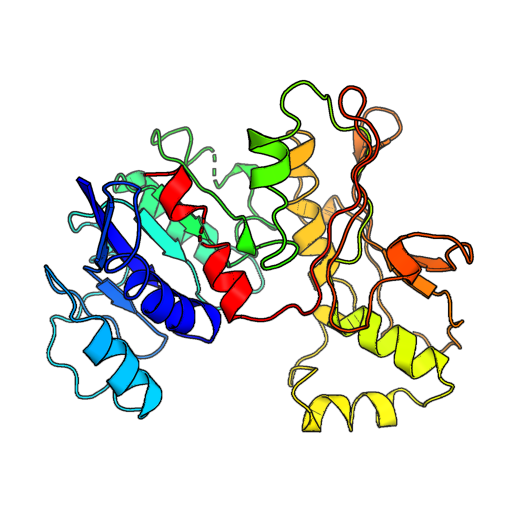O 1
ATOM 2378 N N . THR A 1 285 ? 19.939 29.638 4.740 1.00 20.85 282 THR A N 1
ATOM 2379 C CA . THR A 1 285 ? 20.201 29.366 3.336 1.00 21.42 282 THR A CA 1
ATOM 2380 C C . THR A 1 285 ? 21.716 29.371 3.067 1.00 20.95 282 THR A C 1
ATOM 2381 O O . THR A 1 285 ? 22.124 29.098 1.963 1.00 21.08 282 THR A O 1
ATOM 2385 N N . LEU A 1 286 ? 22.544 29.727 4.049 1.00 19.24 283 LEU A N 1
ATOM 2386 C CA . LEU A 1 286 ? 23.982 29.909 3.792 1.00 19.65 283 LEU A CA 1
ATOM 2387 C C . LEU A 1 286 ? 24.707 28.576 3.927 1.00 19.91 283 LEU A C 1
ATOM 2388 O O . LEU A 1 286 ? 24.454 27.838 4.880 1.00 20.37 283 LEU A O 1
ATOM 2393 N N . GLY A 1 287 ? 25.582 28.279 2.958 1.00 19.73 284 GLY A N 1
ATOM 2394 C CA . GLY A 1 287 ? 26.396 27.059 2.919 1.00 18.59 284 GLY A CA 1
ATOM 2395 C C . GLY A 1 287 ? 27.392 27.096 4.057 1.00 18.39 284 GLY A C 1
ATOM 2396 O O . GLY A 1 287 ? 27.595 28.139 4.669 1.00 17.26 284 GLY A O 1
ATOM 2397 N N . LYS A 1 288 ? 28.029 25.965 4.351 1.00 18.07 285 LYS A N 1
ATOM 2398 C CA . LYS A 1 288 ? 28.958 25.918 5.485 1.00 18.46 285 LYS A CA 1
ATOM 2399 C C . LYS A 1 288 ? 30.191 26.791 5.289 1.00 17.80 285 LYS A C 1
ATOM 2400 O O . LYS A 1 288 ? 30.922 27.076 6.255 1.00 17.89 285 LYS A O 1
ATOM 2406 N N . GLY A 1 289 ? 30.437 27.197 4.052 1.00 17.12 286 GLY A N 1
ATOM 2407 C CA . GLY A 1 289 ? 31.589 28.061 3.801 1.00 16.91 286 GLY A CA 1
ATOM 2408 C C . GLY A 1 289 ? 31.232 29.512 3.561 1.00 16.33 286 GLY A C 1
ATOM 2409 O O . GLY A 1 289 ? 32.100 30.310 3.132 1.00 16.58 286 GLY A O 1
ATOM 2410 N N . SER A 1 290 ? 29.974 29.855 3.833 1.00 15.21 287 SER A N 1
ATOM 2411 C CA . SER A 1 290 ? 29.433 31.161 3.476 1.00 15.69 287 SER A CA 1
ATOM 2412 C C . SER A 1 290 ? 29.190 32.035 4.715 1.00 15.40 287 SER A C 1
ATOM 2413 O O . SER A 1 290 ? 28.517 31.591 5.671 1.00 16.30 287 SER A O 1
ATOM 2416 N N . LEU A 1 291 ? 29.728 33.253 4.681 1.00 13.59 288 LEU A N 1
ATOM 2417 C CA . LEU A 1 291 ? 29.435 34.285 5.667 1.00 11.88 288 LEU A CA 1
ATOM 2418 C C . LEU A 1 291 ? 28.287 35.138 5.145 1.00 12.05 288 LEU A C 1
ATOM 2419 O O . LEU A 1 291 ? 28.199 35.420 3.955 1.00 11.41 288 LEU A O 1
ATOM 2424 N N . GLY A 1 292 ? 27.407 35.593 6.020 1.00 10.90 289 GLY A N 1
ATOM 2425 C CA . GLY A 1 292 ? 26.306 36.435 5.532 1.00 11.01 289 GLY A CA 1
ATOM 2426 C C . GLY A 1 292 ? 25.573 37.036 6.696 1.00 10.92 289 GLY A C 1
ATOM 2427 O O . GLY A 1 292 ? 25.710 36.548 7.850 1.00 11.01 289 GLY A O 1
ATOM 2428 N N . TYR A 1 293 ? 24.763 38.051 6.411 1.00 10.02 290 TYR A N 1
ATOM 2429 C CA . TYR A 1 293 ? 24.073 38.722 7.472 1.00 9.88 290 TYR A CA 1
ATOM 2430 C C . TYR A 1 293 ? 22.823 39.393 6.938 1.00 10.75 290 TYR A C 1
ATOM 2431 O O . TYR A 1 293 ? 22.658 39.576 5.723 1.00 10.61 290 TYR A O 1
ATOM 2440 N N . GLN A 1 294 ? 21.954 39.730 7.875 1.00 10.36 291 GLN A N 1
ATOM 2441 C CA A GLN A 1 294 ? 20.784 40.498 7.592 0.50 11.91 291 GLN A CA 1
ATOM 2442 C CA B GLN A 1 294 ? 20.798 40.513 7.573 0.50 11.05 291 GLN A CA 1
ATOM 2443 C C . GLN A 1 294 ? 20.941 41.807 8.355 1.00 11.93 291 GLN A C 1
ATOM 2444 O O . GLN A 1 294 ? 21.175 41.795 9.581 1.00 11.87 291 GLN A O 1
ATOM 2455 N N . LEU A 1 295 ? 20.790 42.910 7.648 1.00 13.21 292 LEU A N 1
ATOM 2456 C CA . LEU A 1 295 ? 20.905 44.231 8.260 1.00 13.23 292 LEU A CA 1
ATOM 2457 C C . LEU A 1 295 ? 19.546 44.918 8.217 1.00 13.57 292 LEU A C 1
ATOM 2458 O O . LEU A 1 295 ? 19.032 45.258 7.141 1.00 13.25 292 LEU A O 1
ATOM 2463 N N . GLN A 1 296 ? 18.947 45.143 9.381 1.00 13.61 293 GLN A N 1
ATOM 2464 C CA . GLN A 1 296 ? 17.636 45.752 9.402 1.00 14.91 293 GLN A CA 1
ATOM 2465 C C . GLN A 1 296 ? 17.815 47.261 9.636 1.00 15.29 293 GLN A C 1
ATOM 2466 O O . GLN A 1 296 ? 18.388 47.683 10.670 1.00 17.00 293 GLN A O 1
ATOM 2472 N N . THR A 1 297 ? 17.344 48.093 8.720 1.00 15.29 294 THR A N 1
ATOM 2473 C CA . THR A 1 297 ? 17.611 49.554 8.822 1.00 14.20 294 THR A CA 1
ATOM 2474 C C . THR A 1 297 ? 16.290 50.318 8.781 1.00 16.14 294 THR A C 1
ATOM 2475 O O . THR A 1 297 ? 15.292 49.804 8.261 1.00 15.48 294 THR A O 1
ATOM 2479 N N . ASP A 1 298 ? 16.279 51.538 9.323 1.00 16.10 295 ASP A N 1
ATOM 2480 C CA . ASP A 1 298 ? 15.025 52.279 9.404 1.00 17.04 295 ASP A CA 1
ATOM 2481 C C . ASP A 1 298 ? 14.720 53.085 8.163 1.00 17.57 295 ASP A C 1
ATOM 2482 O O . ASP A 1 298 ? 13.577 53.534 8.015 1.00 16.95 295 ASP A O 1
ATOM 2487 N N . THR A 1 299 ? 15.704 53.228 7.259 1.00 16.48 296 THR A N 1
ATOM 2488 C CA . THR A 1 299 ? 15.533 54.078 6.053 1.00 16.11 296 THR A CA 1
ATOM 2489 C C . THR A 1 299 ? 15.895 53.358 4.740 1.00 15.64 296 THR A C 1
ATOM 2490 O O . THR A 1 299 ? 15.561 53.796 3.621 1.00 16.24 296 THR A O 1
ATOM 2494 N N . ASN A 1 300 ? 16.601 52.246 4.861 1.00 14.68 297 ASN A N 1
ATOM 2495 C CA . ASN A 1 300 ? 17.054 51.525 3.648 1.00 13.07 297 ASN A CA 1
ATOM 2496 C C . ASN A 1 300 ? 16.574 50.075 3.621 1.00 13.35 297 ASN A C 1
ATOM 2497 O O . ASN A 1 300 ? 17.167 49.223 2.945 1.00 13.84 297 ASN A O 1
ATOM 2502 N N . GLY A 1 301 ? 15.528 49.796 4.384 1.00 12.96 298 GLY A N 1
ATOM 2503 C CA . GLY A 1 301 ? 14.893 48.471 4.423 1.00 14.28 298 GLY A CA 1
ATOM 2504 C C . GLY A 1 301 ? 15.729 47.410 5.129 1.00 13.71 298 GLY A C 1
ATOM 2505 O O . GLY A 1 301 ? 16.661 47.722 5.880 1.00 14.62 298 GLY A O 1
ATOM 2506 N N . THR A 1 302 ? 15.371 46.143 4.907 1.00 13.56 299 THR A N 1
ATOM 2507 C CA . THR A 1 302 ? 16.130 45.021 5.481 1.00 14.61 299 THR A CA 1
ATOM 2508 C C . THR A 1 302 ? 16.923 44.406 4.341 1.00 14.96 299 THR A C 1
ATOM 2509 O O . THR A 1 302 ? 16.340 44.031 3.301 1.00 15.50 299 THR A O 1
ATOM 2513 N N . LEU A 1 303 ? 18.233 44.341 4.521 1.00 14.15 300 LEU A N 1
ATOM 2514 C CA . LEU A 1 303 ? 19.146 43.932 3.455 1.00 13.31 300 LEU A CA 1
ATOM 2515 C C . LEU A 1 303 ? 19.861 42.661 3.836 1.00 13.51 300 LEU A C 1
ATOM 2516 O O . LEU A 1 303 ? 20.328 42.534 4.981 1.00 15.13 300 LEU A O 1
ATOM 2521 N N . ASN A 1 304 ? 19.964 41.742 2.874 1.00 12.84 301 ASN A N 1
ATOM 2522 C CA . ASN A 1 304 ? 20.660 40.463 3.066 1.00 12.97 301 ASN A CA 1
ATOM 2523 C C . ASN A 1 304 ? 21.908 40.468 2.218 1.00 11.87 301 ASN A C 1
ATOM 2524 O O . ASN A 1 304 ? 21.824 40.735 1.029 1.00 12.73 301 ASN A O 1
ATOM 2529 N N . VAL A 1 305 ? 23.079 40.222 2.816 1.00 11.50 302 VAL A N 1
ATOM 2530 C CA . VAL A 1 305 ? 24.340 40.280 2.095 1.00 11.09 302 VAL A CA 1
ATOM 2531 C C . VAL A 1 305 ? 25.150 39.047 2.464 1.00 11.76 302 VAL A C 1
ATOM 2532 O O . VAL A 1 305 ? 25.299 38.728 3.660 1.00 9.41 302 VAL A O 1
ATOM 2536 N N . SER A 1 306 ? 25.721 38.367 1.465 1.00 11.52 303 SER A N 1
ATOM 2537 C CA . SER A 1 306 ? 26.561 37.187 1.792 1.00 13.65 303 SER A CA 1
ATOM 2538 C C . SER A 1 306 ? 27.538 36.953 0.662 1.00 13.24 303 SER A C 1
ATOM 2539 O O . SER A 1 306 ? 27.374 37.514 -0.396 1.00 11.77 303 SER A O 1
ATOM 2542 N N . ASP A 1 307 ? 28.535 36.099 0.892 1.00 14.15 304 ASP A N 1
ATOM 2543 C CA . ASP A 1 307 ? 29.356 35.606 -0.205 1.00 13.80 304 ASP A CA 1
ATOM 2544 C C . ASP A 1 307 ? 29.006 34.132 -0.445 1.00 14.97 304 ASP A C 1
ATOM 2545 O O . ASP A 1 307 ? 28.085 33.567 0.175 1.00 16.37 304 ASP A O 1
ATOM 2550 N N . LEU A 1 308 ? 29.701 33.513 -1.379 1.00 15.45 305 LEU A N 1
ATOM 2551 C CA . LEU A 1 308 ? 29.489 32.093 -1.612 1.00 17.19 305 LEU A CA 1
ATOM 2552 C C . LEU A 1 308 ? 30.505 31.275 -0.826 1.00 17.29 305 LEU A C 1
ATOM 2553 O O . LEU A 1 308 ? 30.155 30.300 -0.187 1.00 17.12 305 LEU A O 1
ATOM 2558 N N . TYR A 1 309 ? 31.758 31.679 -0.878 1.00 17.35 306 TYR A N 1
ATOM 2559 C CA . TYR A 1 309 ? 32.784 30.992 -0.111 1.00 19.60 306 TYR A CA 1
ATOM 2560 C C . TYR A 1 309 ? 33.770 32.001 0.502 1.00 20.53 306 TYR A C 1
ATOM 2561 O O . TYR A 1 309 ? 34.281 32.879 -0.182 1.00 22.05 306 TYR A O 1
ATOM 2570 N N . ASP A 1 310 ? 33.987 31.894 1.805 1.00 19.79 307 ASP A N 1
ATOM 2571 C CA . ASP A 1 310 ? 34.913 32.750 2.510 1.00 19.54 307 ASP A CA 1
ATOM 2572 C C . ASP A 1 310 ? 36.303 32.218 2.254 1.00 17.56 307 ASP A C 1
ATOM 2573 O O . ASP A 1 310 ? 36.514 30.981 2.178 1.00 17.88 307 ASP A O 1
ATOM 2578 N N . GLY A 1 311 ? 37.266 33.116 2.119 1.00 15.02 308 GLY A N 1
ATOM 2579 C CA . GLY A 1 311 ? 38.655 32.647 2.002 1.00 14.44 308 GLY A CA 1
ATOM 2580 C C . GLY A 1 311 ? 39.597 33.820 2.144 1.00 14.06 308 GLY A C 1
ATOM 2581 O O . GLY A 1 311 ? 39.156 34.989 2.076 1.00 13.16 308 GLY A O 1
ATOM 2582 N N . PRO A 1 312 ? 40.890 33.521 2.334 1.00 14.16 309 PRO A N 1
ATOM 2583 C CA . PRO A 1 312 ? 41.879 34.554 2.585 1.00 13.57 309 PRO A CA 1
ATOM 2584 C C . PRO A 1 312 ? 42.071 35.510 1.428 1.00 13.13 309 PRO A C 1
ATOM 2585 O O . PRO A 1 312 ? 42.441 36.668 1.657 1.00 13.27 309 PRO A O 1
ATOM 2589 N N . TYR A 1 313 ? 41.863 35.046 0.203 1.00 12.76 310 TYR A N 1
ATOM 2590 C CA . TYR A 1 313 ? 42.045 35.959 -0.919 1.00 14.37 310 TYR A CA 1
ATOM 2591 C C . TYR A 1 313 ? 40.969 37.066 -0.905 1.00 14.18 310 TYR A C 1
ATOM 2592 O O . TYR A 1 313 ? 41.292 38.258 -1.053 1.00 13.00 310 TYR A O 1
ATOM 2601 N N . GLU A 1 314 ? 39.709 36.676 -0.700 1.00 13.17 311 GLU A N 1
ATOM 2602 C CA . GLU A 1 314 ? 38.610 37.664 -0.612 1.00 14.04 311 GLU A CA 1
ATOM 2603 C C . GLU A 1 314 ? 38.735 38.531 0.632 1.00 12.99 311 GLU A C 1
ATOM 2604 O O . GLU A 1 314 ? 38.367 39.709 0.622 1.00 12.84 311 GLU A O 1
ATOM 2610 N N . THR A 1 315 ? 39.258 37.944 1.711 1.00 12.59 312 THR A N 1
ATOM 2611 C CA . THR A 1 315 ? 39.588 38.725 2.923 1.00 11.87 312 THR A CA 1
ATOM 2612 C C . THR A 1 315 ? 40.644 39.809 2.632 1.00 11.34 312 THR A C 1
ATOM 2613 O O . THR A 1 315 ? 40.512 40.961 3.065 1.00 10.45 312 THR A O 1
ATOM 2617 N N . ALA A 1 316 ? 41.703 39.439 1.932 1.00 11.36 313 ALA A N 1
ATOM 2618 C CA . ALA A 1 316 ? 42.708 40.407 1.529 1.00 11.55 313 ALA A CA 1
ATOM 2619 C C . ALA A 1 316 ? 42.080 41.447 0.580 1.00 12.34 313 ALA A C 1
ATOM 2620 O O . ALA A 1 316 ? 42.458 42.621 0.613 1.00 11.97 313 ALA A O 1
ATOM 2622 N N . GLY A 1 317 ? 41.133 41.026 -0.256 1.00 12.45 314 GLY A N 1
ATOM 2623 C CA . GLY A 1 317 ? 40.338 41.989 -1.052 1.00 11.75 314 GLY A CA 1
ATOM 2624 C C . GLY A 1 317 ? 39.600 43.032 -0.184 1.00 12.64 314 GLY A C 1
ATOM 2625 O O . GLY A 1 317 ? 39.484 44.203 -0.588 1.00 12.68 314 GLY A O 1
ATOM 2626 N N . ALA A 1 318 ? 39.058 42.644 0.962 1.00 11.87 315 ALA A N 1
ATOM 2627 C CA . ALA A 1 318 ? 38.474 43.628 1.904 1.00 12.65 315 ALA A CA 1
ATOM 2628 C C . ALA A 1 318 ? 39.523 44.610 2.462 1.00 12.32 315 ALA A C 1
ATOM 2629 O O . ALA A 1 318 ? 39.269 45.812 2.671 1.00 12.73 315 ALA A O 1
ATOM 2631 N N . VAL A 1 319 ? 40.695 44.080 2.779 1.00 12.80 316 VAL A N 1
ATOM 2632 C CA . VAL A 1 319 ? 41.819 44.958 3.233 1.00 12.47 316 VAL A CA 1
ATOM 2633 C C . VAL A 1 319 ? 42.100 45.956 2.133 1.00 11.39 316 VAL A C 1
ATOM 2634 O O . VAL A 1 319 ? 42.252 47.155 2.410 1.00 12.66 316 VAL A O 1
ATOM 2646 N N . ASN A 1 321 ? 40.121 47.015 -0.280 1.00 11.37 318 ASN A N 1
ATOM 2647 C CA . ASN A 1 321 ? 39.048 48.018 -0.307 1.00 10.72 318 ASN A CA 1
ATOM 2648 C C . ASN A 1 321 ? 39.255 49.125 0.732 1.00 9.35 318 ASN A C 1
ATOM 2649 O O . ASN A 1 321 ? 39.122 50.302 0.401 1.00 9.90 318 ASN A O 1
ATOM 2654 N N . ASP A 1 322 ? 39.588 48.767 1.976 1.00 11.29 319 ASP A N 1
ATOM 2655 C CA . ASP A 1 322 ? 39.904 49.774 2.997 1.00 10.55 319 ASP A CA 1
ATOM 2656 C C . ASP A 1 322 ? 41.046 50.694 2.568 1.00 10.34 319 ASP A C 1
ATOM 2657 O O . ASP A 1 322 ? 41.023 51.905 2.836 1.00 11.13 319 ASP A O 1
ATOM 2662 N N . LEU A 1 323 ? 42.095 50.114 2.014 1.00 11.43 320 LEU A N 1
ATOM 2663 C CA . LEU A 1 323 ? 43.229 50.933 1.512 1.00 11.55 320 LEU A CA 1
ATOM 2664 C C . LEU A 1 323 ? 42.790 51.947 0.454 1.00 11.56 320 LEU A C 1
ATOM 2665 O O . LEU A 1 323 ? 43.181 53.124 0.513 1.00 11.03 320 LEU A O 1
ATOM 2670 N N . VAL A 1 324 ? 41.947 51.513 -0.483 1.00 10.82 321 VAL A N 1
ATOM 2671 C CA . VAL A 1 324 ? 41.444 52.454 -1.494 1.00 10.69 321 VAL A CA 1
ATOM 2672 C C . VAL A 1 324 ? 40.590 53.567 -0.853 1.00 10.38 321 VAL A C 1
ATOM 2673 O O . VAL A 1 324 ? 40.732 54.770 -1.186 1.00 10.96 321 VAL A O 1
ATOM 2677 N N . ILE A 1 325 ? 39.683 53.172 0.044 1.00 11.51 322 ILE A N 1
ATOM 2678 C CA . ILE A 1 325 ? 38.847 54.175 0.740 1.00 11.85 322 ILE A CA 1
ATOM 2679 C C . ILE A 1 325 ? 39.727 55.215 1.414 1.00 11.26 322 ILE A C 1
ATOM 2680 O O . ILE A 1 325 ? 39.469 56.434 1.297 1.00 11.84 322 ILE A O 1
ATOM 2685 N N . LEU A 1 326 ? 40.759 54.764 2.138 1.00 11.74 323 LEU A N 1
ATOM 2686 C CA . LEU A 1 326 ? 41.618 55.719 2.864 1.00 13.55 323 LEU A CA 1
ATOM 2687 C C . LEU A 1 326 ? 42.396 56.617 1.909 1.00 15.00 323 LEU A C 1
ATOM 2688 O O . LEU A 1 326 ? 42.697 57.771 2.236 1.00 14.78 323 LEU A O 1
ATOM 2693 N N . SER A 1 327 ? 42.677 56.106 0.711 1.00 15.10 324 SER A N 1
ATOM 2694 C CA . SER A 1 327 ? 43.516 56.842 -0.236 1.00 16.22 324 SER A CA 1
ATOM 2695 C C . SER A 1 327 ? 42.737 57.815 -1.072 1.00 17.46 324 SER A C 1
ATOM 2696 O O . SER A 1 327 ? 43.281 58.810 -1.553 1.00 17.44 324 SER A O 1
#

Secondary structure (DSSP, 8-state):
-EEEEEEE--SHHHHHHHHHHHHHHHH-SSS-EEEEEEEE-SS-EEE-TT--HHHHHHHHHTT-GGG--SEE--HHHHHHSS-SEEEE-SPPPSSSHHHHHHHHHHHHTT-EEEE---HHHHHHTTT--HHHHHT--EE-GGGSSTTS--HHHHHHHSTT----EEEEE--HHHHHHHHHHHTT--HHHHHHHHHHHTSS-SS-HHHHTTHHHHHHHHHHHHHHH-----GGGSEE----------TTEEEEEEEEEETTEEEEEEEEEE--TT-GGGGS-TT--EEEEE-SSS-EEEEE-SS--HHHHHHH--HHHHH-

Organism: Thermoplasma volcanium (strain ATCC 51530 / DSM 4299 / JCM 9571 / NBRC 15438 / GSS1) (NCBI:txid273116)